Protein AF-0000000086173545 (afdb_homodimer)

Foldseek 3Di:
DKEKEKEKLADPVQFDPCLQVVCLVVCCVLQVHDSVPYHYHYHYNDDDDDPNHNPIAIEMEMEDQDQDDDVSVVVVLVVVLVSCCVRVVHHSVRYDYHYHHDDQQRADDDNHTND/DKEKEKEKLADPVQFDPCLQVVCLVVCCVLQVHDSVPYHYHYHYNDDDDDPNHNPIAIEMEIEDADQDDDVSVVVVLVVVLVSCCVRVVDHSVRYDYHYHHDDQQPADDDHHTND

Nearest PDB structures (foldseek):
  6oye-assembly1_C  TM=9.952E-01  e=3.813E-20  Homo sapiens
  4evg-assembly1_C  TM=9.948E-01  e=4.935E-20  Homo sapiens
  4xx7-assembly1_C  TM=9.956E-01  e=6.387E-20  Homo sapiens
  6oyg-assembly1_C  TM=9.948E-01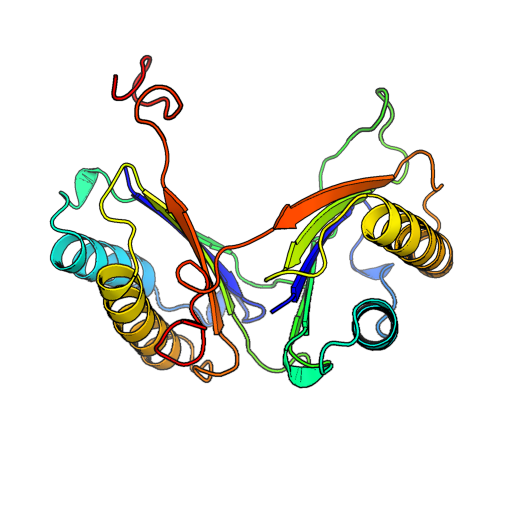  e=6.813E-20  Homo sapiens
  1uiz-assembly1_A  TM=9.970E-01  e=1.070E-19  Xenopus laevis

InterPro domains:
  IPR001398 Macrophage migration inhibitory factor [PF01187] (2-115)
  IPR001398 Macrophage migration inhibitory factor [PTHR11954] (1-114)
  IPR014347 Tautomerase/MIF superfamily [G3DSA:3.30.429.10] (1-115)
  IPR014347 Tautomerase/MIF superfamily [SSF55331] (1-115)
  IPR019829 Macrophage migration inhibitory factor, conserved site [PS01158] (55-69)

Radius of gyration: 17.74 Å; Cα contacts (8 Å, |Δi|>4): 473; chains: 2; bounding box: 41×47×41 Å

Sequence (230 aa):
MPKFIVNINISKDKVPESFTGELTQQLSKAMDKPAQYIAVHIIPDQMMSFGGSTDPCALCSLYSIGKIGGQQNKTYTKLLCDLISKHLHVSADRVYINYFDMNAANVGWNGSTFAMPKFIVNINISKDKVPESFTGELTQQLSKAMDKPAQYIAVHIIPDQMMSFGGSTDPCALCSLYSIGKIGGQQNKTYTKLLCDLISKHLHVSADRVYINYFDMNAANVGWNGSTFA

Organism: Eudyptula minor (NCBI:txid37083)

Structure (mmCIF, N/CA/C/O backbone):
data_AF-0000000086173545-model_v1
#
loop_
_entity.id
_entity.type
_entity.pdbx_description
1 polymer 'Macrophage migration inhibitory factor'
#
loop_
_atom_site.group_PDB
_atom_site.id
_atom_site.type_symbol
_atom_site.label_atom_id
_atom_site.label_alt_id
_atom_site.label_comp_id
_atom_site.label_asym_id
_atom_site.label_entity_id
_atom_site.label_seq_id
_atom_site.pdbx_PDB_ins_code
_atom_site.Cartn_x
_atom_site.Cartn_y
_atom_site.Cartn_z
_atom_site.occupancy
_atom_site.B_iso_or_equiv
_atom_site.auth_seq_id
_atom_site.auth_comp_id
_atom_site.auth_asym_id
_atom_site.auth_atom_id
_atom_site.pdbx_PDB_model_num
ATOM 1 N N . MET A 1 1 ? 2.799 19.109 -4.09 1 88.5 1 MET A N 1
ATOM 2 C CA . MET A 1 1 ? 2.609 17.75 -3.6 1 88.5 1 MET A CA 1
ATOM 3 C C . MET A 1 1 ? 2.57 17.719 -2.074 1 88.5 1 MET A C 1
ATOM 5 O O . MET A 1 1 ? 3.301 18.469 -1.418 1 88.5 1 MET A O 1
ATOM 9 N N . PRO A 1 2 ? 1.209 16.922 -1.598 1 97.81 2 PRO A N 1
ATOM 10 C CA . PRO A 1 2 ? 1.229 15.484 -1.325 1 97.81 2 PRO A CA 1
ATOM 11 C C . PRO A 1 2 ? 0.218 14.711 -2.168 1 97.81 2 PRO A C 1
ATOM 13 O O . PRO A 1 2 ? -0.741 15.297 -2.68 1 97.81 2 PRO A O 1
ATOM 16 N N . LYS A 1 3 ? 0.422 13.406 -2.346 1 98.69 3 LYS A N 1
ATOM 17 C CA . LYS A 1 3 ? -0.499 12.398 -2.877 1 98.69 3 LYS A CA 1
ATOM 18 C C . LYS A 1 3 ? -0.874 11.375 -1.809 1 98.69 3 LYS A C 1
ATOM 20 O O . LYS A 1 3 ? 0.002 10.789 -1.172 1 98.69 3 LYS A O 1
ATOM 25 N N . PHE A 1 4 ? -2.213 11.258 -1.561 1 98.88 4 PHE A N 1
ATOM 26 C CA . PHE A 1 4 ? -2.707 10.266 -0.609 1 98.88 4 PHE A CA 1
ATOM 27 C C . PHE A 1 4 ? -3.537 9.203 -1.317 1 98.88 4 PHE A C 1
ATOM 29 O O . PHE A 1 4 ? -4.57 9.508 -1.916 1 98.88 4 PHE A O 1
ATOM 36 N N . ILE A 1 5 ? -3.096 7.965 -1.242 1 98.94 5 ILE A N 1
ATOM 37 C CA . ILE A 1 5 ? -3.758 6.84 -1.895 1 98.94 5 ILE A CA 1
ATOM 38 C C . ILE A 1 5 ? -4.422 5.953 -0.846 1 98.94 5 ILE A C 1
ATOM 40 O O . ILE A 1 5 ? -3.799 5.598 0.159 1 98.94 5 ILE A O 1
ATOM 44 N N . VAL A 1 6 ? -5.664 5.594 -1.071 1 98.88 6 VAL A N 1
ATOM 45 C CA . VAL A 1 6 ? -6.441 4.777 -0.142 1 98.88 6 VAL A CA 1
ATOM 46 C C . VAL A 1 6 ? -7.016 3.566 -0.873 1 98.88 6 VAL A C 1
ATOM 48 O O . VAL A 1 6 ? -7.98 3.691 -1.631 1 98.88 6 VAL A O 1
ATOM 51 N N . ASN A 1 7 ? -6.441 2.383 -0.688 1 98.88 7 ASN A N 1
ATOM 52 C CA . ASN A 1 7 ? -7.031 1.128 -1.141 1 98.88 7 ASN A CA 1
ATOM 53 C C . ASN A 1 7 ? -7.965 0.536 -0.089 1 98.88 7 ASN A C 1
ATOM 55 O O . ASN A 1 7 ? -7.57 0.354 1.064 1 98.88 7 ASN A O 1
ATOM 59 N N . ILE A 1 8 ? -9.188 0.231 -0.456 1 98.88 8 ILE A N 1
ATOM 60 C CA . ILE A 1 8 ? -10.141 -0.333 0.495 1 98.88 8 ILE A CA 1
ATOM 61 C C . ILE A 1 8 ? -10.891 -1.498 -0.151 1 98.88 8 ILE A C 1
ATOM 63 O O . ILE A 1 8 ? -11.047 -1.538 -1.373 1 98.88 8 ILE A O 1
ATOM 67 N N . ASN A 1 9 ? -11.352 -2.461 0.628 1 98.62 9 ASN A N 1
ATOM 68 C CA . ASN A 1 9 ? -12.148 -3.566 0.1 1 98.62 9 ASN A CA 1
ATOM 69 C C . ASN A 1 9 ? -13.641 -3.311 0.266 1 98.62 9 ASN A C 1
ATOM 71 O O . ASN A 1 9 ? -14.445 -4.238 0.165 1 98.62 9 ASN A O 1
ATOM 75 N N . ILE A 1 10 ? -13.93 -2.102 0.596 1 98.44 10 ILE A N 1
ATOM 76 C CA . ILE A 1 10 ? -15.312 -1.623 0.668 1 98.44 10 ILE A CA 1
ATOM 77 C C . ILE A 1 10 ? -15.805 -1.27 -0.731 1 98.44 10 ILE A C 1
ATOM 79 O O . ILE A 1 10 ? -15.055 -0.727 -1.545 1 98.44 10 ILE A O 1
ATOM 83 N N . SER A 1 11 ? -17.109 -1.566 -0.975 1 98.44 11 SER A N 1
ATOM 84 C CA . SER A 1 11 ? -17.688 -1.298 -2.291 1 98.44 11 SER A CA 1
ATOM 85 C C . SER A 1 11 ? -17.781 0.201 -2.559 1 98.44 11 SER A C 1
ATOM 87 O O . SER A 1 11 ? -17.984 0.99 -1.636 1 98.44 11 SER A O 1
ATOM 89 N N . LYS A 1 12 ? -17.594 0.599 -3.795 1 98.12 12 LYS A N 1
ATOM 90 C CA . LYS A 1 12 ? -17.594 1.989 -4.238 1 98.12 12 LYS A CA 1
ATOM 91 C C . LYS A 1 12 ? -18.844 2.721 -3.764 1 98.12 12 LYS A C 1
ATOM 93 O O . LYS A 1 12 ? -18.781 3.896 -3.398 1 98.12 12 LYS A O 1
ATOM 98 N N . ASP A 1 13 ? -20 2.049 -3.809 1 98.06 13 ASP A N 1
ATOM 99 C CA . ASP A 1 13 ? -21.281 2.676 -3.498 1 98.06 13 ASP A CA 1
ATOM 100 C C . ASP A 1 13 ? -21.344 3.086 -2.027 1 98.06 13 ASP A C 1
ATOM 102 O O . ASP A 1 13 ? -22.203 3.885 -1.641 1 98.06 13 ASP A O 1
ATOM 106 N N . LYS A 1 14 ? -20.453 2.605 -1.213 1 98 14 LYS A N 1
ATOM 107 C CA . LYS A 1 14 ? -20.453 2.9 0.217 1 98 14 LYS A CA 1
ATOM 108 C C . LYS A 1 14 ? -19.516 4.051 0.546 1 98 14 LYS A C 1
ATOM 110 O O . LYS A 1 14 ? -19.438 4.496 1.693 1 98 14 LYS A O 1
ATOM 115 N N . VAL A 1 15 ? -18.766 4.586 -0.384 1 98.38 15 VAL A N 1
ATOM 116 C CA . VAL A 1 15 ? -17.844 5.699 -0.176 1 98.38 15 VAL A CA 1
ATOM 117 C C . VAL A 1 15 ? -18.594 7.02 -0.311 1 98.38 15 VAL A C 1
ATOM 119 O O . VAL A 1 15 ? -19.062 7.367 -1.396 1 98.38 15 VAL A O 1
ATOM 122 N N . PRO A 1 16 ? -18.641 7.75 0.738 1 98.19 16 PRO A N 1
ATOM 123 C CA . PRO A 1 16 ? -19.359 9.023 0.65 1 98.19 16 PRO A CA 1
ATOM 124 C C . PRO A 1 16 ? -18.719 10 -0.334 1 98.19 16 PRO A C 1
ATOM 126 O O . PRO A 1 16 ? -17.5 10.07 -0.422 1 98.19 16 PRO A O 1
ATOM 129 N N . GLU A 1 17 ? -19.516 10.773 -0.978 1 96.5 17 GLU A N 1
ATOM 130 C CA . GLU A 1 17 ? -19.047 11.75 -1.959 1 96.5 17 GLU A CA 1
ATOM 131 C C . GLU A 1 17 ? -18.172 12.812 -1.305 1 96.5 17 GLU A C 1
ATOM 133 O O . GLU A 1 17 ? -17.281 13.375 -1.947 1 96.5 17 GLU A O 1
ATOM 138 N N . SER A 1 18 ? -18.422 13.055 -0.071 1 96.81 18 SER A N 1
ATOM 139 C CA . SER A 1 18 ? -17.75 14.125 0.644 1 96.81 18 SER A CA 1
ATOM 140 C C . SER A 1 18 ? -16.375 13.68 1.135 1 96.81 18 SER A C 1
ATOM 142 O O . SER A 1 18 ? -15.57 14.5 1.595 1 96.81 18 SER A O 1
ATOM 144 N N . PHE A 1 19 ? -16.078 12.43 1.092 1 98.38 19 PHE A N 1
ATOM 145 C CA . PHE A 1 19 ? -14.898 11.852 1.721 1 98.38 19 PHE A CA 1
ATOM 146 C C . PHE A 1 19 ? -13.625 12.438 1.129 1 98.38 19 PHE A C 1
ATOM 148 O O . PHE A 1 19 ? -12.742 12.891 1.863 1 98.38 19 PHE A O 1
ATOM 155 N N . THR A 1 20 ? -13.508 12.547 -0.213 1 98.06 20 THR A N 1
ATOM 156 C CA . THR A 1 20 ? -12.305 13.047 -0.872 1 98.06 20 THR A CA 1
ATOM 157 C C . THR A 1 20 ? -12.062 14.516 -0.521 1 98.06 20 THR A C 1
ATOM 159 O O . THR A 1 20 ? -10.93 14.914 -0.272 1 98.06 20 THR A O 1
ATOM 162 N N . GLY A 1 21 ? -13.109 15.281 -0.499 1 98.12 21 GLY A N 1
ATOM 163 C CA . GLY A 1 21 ? -12.992 16.688 -0.142 1 98.12 21 GLY A CA 1
ATOM 164 C C . GLY A 1 21 ? -12.531 16.906 1.288 1 98.12 21 GLY A C 1
ATOM 165 O O . GLY A 1 21 ? -11.688 17.75 1.552 1 98.12 21 GLY A O 1
ATOM 166 N N . GLU A 1 22 ? -13.086 16.125 2.158 1 98.5 22 GLU A N 1
ATOM 167 C CA . GLU A 1 22 ? -12.703 16.25 3.564 1 98.5 22 GLU A CA 1
ATOM 168 C C . GLU A 1 22 ? -11.25 15.836 3.785 1 98.5 22 GLU A C 1
ATOM 170 O O . GLU A 1 22 ? -10.523 16.5 4.527 1 98.5 22 GLU A O 1
ATOM 175 N N . LEU A 1 23 ? -10.812 14.773 3.111 1 98.75 23 LEU A N 1
ATOM 176 C CA . LEU A 1 23 ? -9.414 14.375 3.17 1 98.75 23 LEU A CA 1
ATOM 177 C C . LEU A 1 23 ? -8.5 15.508 2.709 1 98.75 23 LEU A C 1
ATOM 179 O O . LEU A 1 23 ? -7.508 15.812 3.367 1 98.75 23 LEU A O 1
ATOM 183 N N . THR A 1 24 ? -8.859 16.109 1.607 1 98.75 24 THR A N 1
ATOM 184 C CA . THR A 1 24 ? -8.062 17.188 1.033 1 98.75 24 THR A CA 1
ATOM 185 C C . THR A 1 24 ? -7.922 18.344 2.018 1 98.75 24 THR A C 1
ATOM 187 O O . THR A 1 24 ? -6.812 18.812 2.283 1 98.75 24 THR A O 1
ATOM 190 N N . GLN A 1 25 ? -9 18.75 2.611 1 98.5 25 GLN A N 1
ATOM 191 C CA . GLN A 1 25 ? -9.008 19.906 3.498 1 98.5 25 GLN A CA 1
ATOM 192 C C . GLN A 1 25 ? -8.242 19.625 4.789 1 98.5 25 GLN A C 1
ATOM 194 O O . GLN A 1 25 ? -7.418 20.422 5.223 1 98.5 25 GLN A O 1
ATOM 199 N N . GLN A 1 26 ? -8.477 18.5 5.398 1 98.62 26 GLN A N 1
ATOM 200 C CA . GLN A 1 26 ? -7.852 18.172 6.676 1 98.62 26 GLN A CA 1
ATOM 201 C C . GLN A 1 26 ? -6.355 17.922 6.508 1 98.62 26 GLN A C 1
ATOM 203 O O . GLN A 1 26 ? -5.555 18.328 7.352 1 98.62 26 GLN A O 1
ATOM 208 N N . LEU A 1 27 ? -5.977 17.234 5.41 1 98.5 27 LEU A N 1
ATOM 209 C CA . LEU A 1 27 ? -4.559 17.016 5.148 1 98.5 27 LEU A CA 1
ATOM 210 C C . LEU A 1 27 ? -3.838 18.328 4.879 1 98.5 27 LEU A C 1
ATOM 212 O O . LEU A 1 27 ? -2.707 18.531 5.328 1 98.5 27 LEU A O 1
ATOM 216 N N . SER A 1 28 ? -4.488 19.203 4.098 1 98.69 28 SER A N 1
ATOM 217 C CA . SER A 1 28 ? -3.912 20.516 3.828 1 98.69 28 SER A CA 1
ATOM 218 C C . SER A 1 28 ? -3.588 21.25 5.121 1 98.69 28 SER A C 1
ATOM 220 O O . SER A 1 28 ? -2.477 21.75 5.289 1 98.69 28 SER A O 1
ATOM 222 N N . LYS A 1 29 ? -4.52 21.266 6.004 1 98.56 29 LYS A N 1
ATOM 223 C CA . LYS A 1 29 ? -4.34 21.938 7.289 1 98.56 29 LYS A CA 1
ATOM 224 C C . LYS A 1 29 ? -3.248 21.266 8.109 1 98.56 29 LYS A C 1
ATOM 226 O O . LYS A 1 29 ? -2.355 21.938 8.641 1 98.56 29 LYS A O 1
ATOM 231 N N . ALA A 1 30 ? -3.279 19.984 8.227 1 98.5 30 ALA A N 1
ATOM 232 C CA . ALA A 1 30 ? -2.354 19.234 9.07 1 98.5 30 ALA A CA 1
ATOM 233 C C . ALA A 1 30 ? -0.922 19.359 8.555 1 98.5 30 ALA A C 1
ATOM 235 O O . ALA A 1 30 ? 0.026 19.406 9.344 1 98.5 30 ALA A O 1
ATOM 236 N N . MET A 1 31 ? -0.728 19.406 7.227 1 98.38 31 MET A N 1
ATOM 237 C CA . MET A 1 31 ? 0.605 19.391 6.629 1 98.38 31 MET A CA 1
ATOM 238 C C . MET A 1 31 ? 1.091 20.797 6.34 1 98.38 31 MET A C 1
ATOM 240 O O . MET A 1 31 ? 2.258 21 6.004 1 98.38 31 MET A O 1
ATOM 244 N N . ASP A 1 32 ? 0.136 21.719 6.516 1 97.81 32 ASP A N 1
ATOM 245 C CA . ASP A 1 32 ? 0.445 23.109 6.184 1 97.81 32 ASP A CA 1
ATOM 246 C C . ASP A 1 32 ? 0.904 23.25 4.73 1 97.81 32 ASP A C 1
ATOM 248 O O . ASP A 1 32 ? 1.974 23.797 4.461 1 97.81 32 ASP A O 1
ATOM 252 N N . LYS A 1 33 ? 0.184 22.625 3.822 1 98.12 33 LYS A N 1
ATOM 253 C CA . LYS A 1 33 ? 0.37 22.703 2.377 1 98.12 33 LYS A CA 1
ATOM 254 C C . LYS A 1 33 ? -0.922 23.109 1.678 1 98.12 33 LYS A C 1
ATOM 256 O O . LYS A 1 33 ? -2.01 22.688 2.076 1 98.12 33 LYS A O 1
ATOM 261 N N . PRO A 1 34 ? -0.782 23.938 0.628 1 98 34 PRO A N 1
ATOM 262 C CA . PRO A 1 34 ? -2.004 24.391 -0.042 1 98 34 PRO A CA 1
ATOM 263 C C . PRO A 1 34 ? -2.832 23.234 -0.603 1 98 34 PRO A C 1
ATOM 265 O O . PRO A 1 34 ? -2.277 22.297 -1.181 1 98 34 PRO A O 1
ATOM 268 N N . ALA A 1 35 ? -4.18 23.312 -0.461 1 98.38 35 ALA A N 1
ATOM 269 C CA . ALA A 1 35 ? -5.117 22.281 -0.9 1 98.38 35 ALA A CA 1
ATOM 270 C C . ALA A 1 35 ? -4.977 22.016 -2.396 1 98.38 35 ALA A C 1
ATOM 272 O O . ALA A 1 35 ? -5.164 20.891 -2.852 1 98.38 35 ALA A O 1
ATOM 273 N N . GLN A 1 36 ? -4.59 23 -3.107 1 97.44 36 GLN A N 1
ATOM 274 C CA . GLN A 1 36 ? -4.535 22.891 -4.562 1 97.44 36 GLN A CA 1
ATOM 275 C C . GLN A 1 36 ? -3.471 21.891 -4.996 1 97.44 36 GLN A C 1
ATOM 277 O O . GLN A 1 36 ? -3.482 21.422 -6.137 1 97.44 36 GLN A O 1
ATOM 282 N N . TYR A 1 37 ? -2.521 21.547 -4.129 1 97.75 37 TYR A N 1
ATOM 283 C CA . TYR A 1 37 ? -1.438 20.641 -4.488 1 97.75 37 TYR A CA 1
ATOM 284 C C . TYR A 1 37 ? -1.692 19.25 -3.936 1 97.75 37 TYR A C 1
ATOM 286 O O . TYR A 1 37 ? -0.886 18.328 -4.137 1 97.75 37 TYR A O 1
ATOM 294 N N . ILE A 1 38 ? -2.811 19.016 -3.266 1 98.38 38 ILE A N 1
ATOM 295 C CA . ILE A 1 38 ? -3.104 17.719 -2.654 1 98.38 38 ILE A CA 1
ATOM 296 C C . ILE A 1 38 ? -3.916 16.875 -3.623 1 98.38 38 ILE A C 1
ATOM 298 O O . ILE A 1 38 ? -4.957 17.297 -4.121 1 98.38 38 ILE A O 1
ATOM 302 N N . ALA A 1 39 ? -3.443 15.75 -3.902 1 98.62 39 ALA A N 1
ATOM 303 C CA . ALA A 1 39 ? -4.152 14.758 -4.715 1 98.62 39 ALA A CA 1
ATOM 304 C C . ALA A 1 39 ? -4.578 13.562 -3.873 1 98.62 39 ALA A C 1
ATOM 306 O O . ALA A 1 39 ? -3.789 13.039 -3.078 1 98.62 39 ALA A O 1
ATOM 307 N N . VAL A 1 40 ? -5.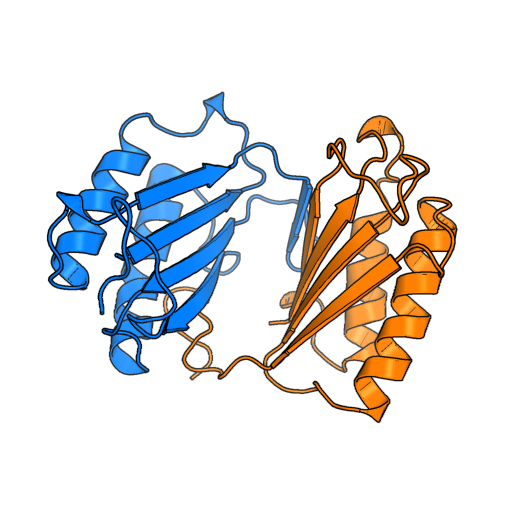867 13.164 -3.988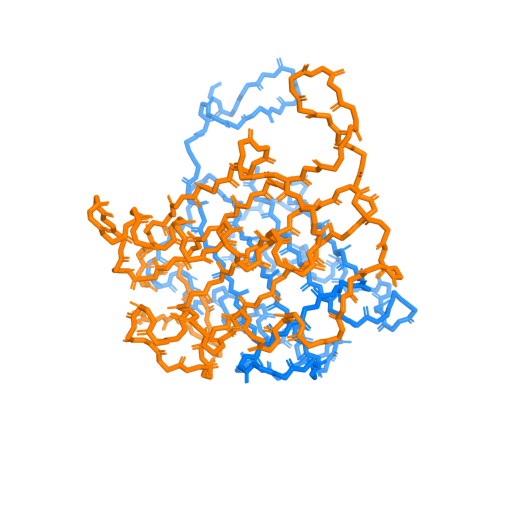 1 98.75 40 VAL A N 1
ATOM 308 C CA . VAL A 1 40 ? -6.406 12.023 -3.264 1 98.75 40 VAL A CA 1
ATOM 309 C C . VAL A 1 40 ? -6.898 10.969 -4.25 1 98.75 40 VAL A C 1
ATOM 311 O O . VAL A 1 40 ? -7.57 11.289 -5.234 1 98.75 40 VAL A O 1
ATOM 314 N N . HIS A 1 41 ? -6.496 9.773 -4.012 1 98.69 41 HIS A N 1
ATOM 315 C CA . HIS A 1 41 ? -6.863 8.633 -4.844 1 98.69 41 HIS A CA 1
ATOM 316 C C . HIS A 1 41 ? -7.508 7.531 -4.016 1 98.69 41 HIS A C 1
ATOM 318 O O . HIS A 1 41 ? -6.82 6.82 -3.277 1 98.69 41 HIS A O 1
ATOM 324 N N . ILE A 1 42 ? -8.906 7.418 -4.094 1 98.69 42 ILE A N 1
ATOM 325 C CA . ILE A 1 42 ? -9.625 6.348 -3.414 1 98.69 42 ILE A CA 1
ATOM 326 C C . ILE A 1 42 ? -9.883 5.199 -4.387 1 98.69 42 ILE A C 1
ATOM 328 O O . ILE A 1 42 ? -10.438 5.402 -5.465 1 98.69 42 ILE A O 1
ATOM 332 N N . ILE A 1 43 ? -9.484 4.016 -4.043 1 98.62 43 ILE A N 1
ATOM 333 C CA . ILE A 1 43 ? -9.641 2.83 -4.879 1 98.62 43 ILE A CA 1
ATOM 334 C C . ILE A 1 43 ? -10.461 1.779 -4.133 1 98.62 43 ILE A C 1
ATOM 336 O O . ILE A 1 43 ? -9.914 0.977 -3.375 1 98.62 43 ILE A O 1
ATOM 340 N N . PRO A 1 44 ? -11.758 1.692 -4.391 1 98.56 44 PRO A N 1
ATOM 341 C CA . PRO A 1 44 ? -12.641 0.747 -3.713 1 98.56 44 PRO A CA 1
ATOM 342 C C . PRO A 1 44 ? -12.656 -0.63 -4.371 1 98.56 44 PRO A C 1
ATOM 344 O O . PRO A 1 44 ? -11.984 -0.837 -5.387 1 98.56 44 PRO A O 1
ATOM 347 N N . ASP A 1 45 ? -13.273 -1.598 -3.818 1 98.12 45 ASP A N 1
ATOM 348 C CA . ASP A 1 45 ? -13.562 -2.932 -4.344 1 98.12 45 ASP A CA 1
ATOM 349 C C . ASP A 1 45 ? -12.273 -3.742 -4.504 1 98.12 45 ASP A C 1
ATOM 351 O O . ASP A 1 45 ? -12.156 -4.543 -5.43 1 98.12 45 ASP A O 1
ATOM 355 N N . GLN A 1 46 ? -11.352 -3.48 -3.623 1 98 46 GLN A N 1
ATOM 356 C CA . GLN A 1 46 ? -10.078 -4.188 -3.729 1 98 46 GLN A CA 1
ATOM 357 C C . GLN A 1 46 ? -10.148 -5.551 -3.049 1 98 46 GLN A C 1
ATOM 359 O O . GLN A 1 46 ? -10.867 -5.723 -2.061 1 98 46 GLN A O 1
ATOM 364 N N . MET A 1 47 ? -9.422 -6.539 -3.598 1 97.94 47 MET A N 1
ATOM 365 C CA . MET A 1 47 ? -9.234 -7.844 -2.969 1 97.94 47 MET A CA 1
ATOM 366 C C . MET A 1 47 ? -8.109 -7.801 -1.943 1 97.94 47 MET A C 1
ATOM 368 O O . MET A 1 47 ? -6.93 -7.875 -2.305 1 97.94 47 MET A O 1
ATOM 372 N N . MET A 1 48 ? -8.547 -7.715 -0.682 1 97.94 48 MET A N 1
ATOM 373 C CA . MET A 1 48 ? -7.566 -7.504 0.377 1 97.94 48 MET A CA 1
ATOM 374 C C . MET A 1 48 ? -7.906 -8.336 1.607 1 97.94 48 MET A C 1
ATOM 376 O O . MET A 1 48 ? -9.07 -8.672 1.836 1 97.94 48 MET A O 1
ATOM 380 N N . SER A 1 49 ? -6.891 -8.648 2.334 1 98.12 49 SER A N 1
ATOM 381 C CA . SER A 1 49 ? -7.027 -9.227 3.668 1 98.12 49 SER A CA 1
ATOM 382 C C . SER A 1 49 ? -6.062 -8.57 4.652 1 98.12 49 SER A C 1
ATOM 384 O O . SER A 1 49 ? -5.016 -8.055 4.254 1 98.12 49 SER A O 1
ATOM 386 N N . PHE A 1 50 ? -6.43 -8.547 5.832 1 98.31 50 PHE A N 1
ATOM 387 C CA . PHE A 1 50 ? -5.645 -8.062 6.961 1 98.31 50 PHE A CA 1
ATOM 388 C C . PHE A 1 50 ? -5.715 -9.039 8.133 1 98.31 50 PHE A C 1
ATOM 390 O O . PHE A 1 50 ? -6.805 -9.367 8.609 1 98.31 50 PHE A O 1
ATOM 397 N N . GLY A 1 51 ? -4.551 -9.531 8.5 1 96.56 51 GLY A N 1
ATOM 398 C CA . GLY A 1 51 ? -4.543 -10.539 9.547 1 96.56 51 GLY A CA 1
ATOM 399 C C . GLY A 1 51 ? -5.258 -11.812 9.148 1 96.56 51 GLY A C 1
ATOM 400 O O . GLY A 1 51 ? -5.828 -12.508 10 1 96.56 51 GLY A O 1
ATOM 401 N N . GLY A 1 52 ? -5.395 -11.969 7.879 1 95.62 52 GLY A N 1
ATOM 402 C CA . GLY A 1 52 ? -6.051 -13.172 7.387 1 95.62 52 GLY A CA 1
ATOM 403 C C . GLY A 1 52 ? -7.543 -13 7.191 1 95.62 52 GLY A C 1
ATOM 404 O O . GLY A 1 52 ? -8.219 -13.906 6.691 1 95.62 52 GLY A O 1
ATOM 405 N N . SER A 1 53 ? -8.008 -11.891 7.559 1 97.38 53 SER A N 1
ATOM 406 C CA . SER A 1 53 ? -9.438 -11.625 7.453 1 97.38 53 SER A CA 1
ATOM 407 C C . SER A 1 53 ? -9.734 -10.641 6.32 1 97.38 53 SER A C 1
ATOM 409 O O . SER A 1 53 ? -8.969 -9.703 6.094 1 97.38 53 SER A O 1
ATOM 411 N N . THR A 1 54 ? -10.914 -10.859 5.707 1 97.25 54 THR A N 1
ATOM 412 C CA . THR A 1 54 ? -11.328 -9.977 4.625 1 97.25 54 THR A CA 1
ATOM 413 C C . THR A 1 54 ? -12.336 -8.945 5.125 1 97.25 54 THR A C 1
ATOM 415 O O . THR A 1 54 ? -13.031 -8.312 4.328 1 97.25 54 THR A O 1
ATOM 418 N N . ASP A 1 55 ? -12.484 -8.797 6.48 1 98.12 55 ASP A N 1
ATOM 419 C CA . ASP A 1 55 ? -13.25 -7.688 7.035 1 98.12 55 ASP A CA 1
ATOM 420 C C . ASP A 1 55 ? -12.727 -6.348 6.516 1 98.12 55 ASP A C 1
ATOM 422 O O . ASP A 1 55 ? -11.602 -6.262 6.02 1 98.12 55 ASP A O 1
ATOM 426 N N . PRO A 1 56 ? -13.539 -5.312 6.555 1 98.69 56 PRO A N 1
ATOM 427 C CA . PRO A 1 56 ? -13.125 -4.012 6.016 1 98.69 56 PRO A CA 1
ATOM 428 C C . PRO A 1 56 ? -11.742 -3.586 6.504 1 98.69 56 PRO A C 1
ATOM 430 O O . PRO A 1 56 ? -11.438 -3.697 7.695 1 98.69 56 PRO A O 1
ATOM 433 N N . CYS A 1 57 ? -10.93 -3.131 5.578 1 98.88 57 CYS A N 1
ATOM 434 C CA . CYS A 1 57 ? -9.586 -2.658 5.887 1 98.88 57 CYS A CA 1
ATOM 435 C C . CYS A 1 57 ? -9.117 -1.637 4.855 1 98.88 57 CYS A C 1
ATOM 437 O O . CYS A 1 57 ? -9.758 -1.459 3.816 1 98.88 57 CYS A O 1
ATOM 439 N N . ALA A 1 58 ? -8.039 -0.925 5.184 1 98.88 58 ALA A N 1
ATOM 440 C CA . ALA A 1 58 ? -7.488 0.105 4.309 1 98.88 58 ALA A CA 1
ATOM 441 C C . ALA A 1 58 ? -5.961 0.046 4.285 1 98.88 58 ALA A C 1
ATOM 443 O O . ALA A 1 58 ? -5.324 -0.056 5.332 1 98.88 58 ALA A O 1
ATOM 444 N N . LEU A 1 59 ? -5.418 0.016 3.113 1 98.94 59 LEU A N 1
ATOM 445 C CA . LEU A 1 59 ? -3.98 0.131 2.885 1 98.94 59 LEU A CA 1
ATOM 446 C C . LEU A 1 59 ? -3.652 1.412 2.125 1 98.94 59 LEU A C 1
ATOM 448 O O . LEU A 1 59 ? -4.039 1.566 0.964 1 98.94 59 LEU A O 1
ATOM 452 N N . CYS A 1 60 ? -2.893 2.285 2.799 1 98.88 60 CYS A N 1
ATOM 453 C CA . CYS A 1 60 ? -2.744 3.641 2.283 1 98.88 60 CYS A CA 1
ATOM 454 C C . CYS A 1 60 ? -1.273 4.004 2.113 1 98.88 60 CYS A C 1
ATOM 456 O O . CYS A 1 60 ? -0.398 3.33 2.662 1 98.88 60 CYS A O 1
ATOM 458 N N . SER A 1 61 ? -1.068 5.02 1.348 1 98.88 61 SER A N 1
ATOM 459 C CA . SER A 1 61 ? 0.248 5.621 1.163 1 98.88 61 SER A CA 1
ATOM 460 C C . SER A 1 61 ? 0.155 7.141 1.073 1 98.88 61 SER A C 1
ATOM 462 O O . SER A 1 61 ? -0.747 7.676 0.425 1 98.88 61 SER A O 1
ATOM 464 N N . LEU A 1 62 ? 1.022 7.828 1.78 1 98.88 62 LEU A N 1
ATOM 465 C CA . LEU A 1 62 ? 1.152 9.281 1.691 1 98.88 62 LEU A CA 1
ATOM 466 C C . LEU A 1 62 ? 2.539 9.672 1.194 1 98.88 62 LEU A C 1
ATOM 468 O O . LEU A 1 62 ? 3.545 9.359 1.834 1 98.88 62 LEU A O 1
ATOM 472 N N . TYR A 1 63 ? 2.574 10.273 -0.016 1 98.81 63 TYR A N 1
ATOM 473 C CA . TYR A 1 63 ? 3.791 10.828 -0.599 1 98.81 63 TYR A CA 1
ATOM 474 C C . TYR A 1 63 ? 3.832 12.344 -0.432 1 98.81 63 TYR A C 1
ATOM 476 O O . TYR A 1 63 ? 2.863 13.031 -0.751 1 98.81 63 TYR A O 1
ATOM 484 N N . SER A 1 64 ? 4.883 12.836 0.04 1 98.75 64 SER A N 1
ATOM 485 C CA . SER A 1 64 ? 5.012 14.281 0.227 1 98.75 64 SER A CA 1
ATOM 486 C C . SER A 1 64 ? 6.457 14.734 0.055 1 98.75 64 SER A C 1
ATOM 488 O O . SER A 1 64 ? 7.387 14.016 0.439 1 98.75 64 SER A O 1
ATOM 490 N N . ILE A 1 65 ? 6.625 15.875 -0.575 1 98.44 65 ILE A N 1
ATOM 491 C CA . ILE A 1 65 ? 7.918 16.547 -0.531 1 98.44 65 ILE A CA 1
ATOM 492 C C . ILE A 1 65 ? 8.094 17.234 0.82 1 98.44 65 ILE A C 1
ATOM 494 O O . ILE A 1 65 ? 7.527 18.297 1.059 1 98.44 65 ILE A O 1
ATOM 498 N N . GLY A 1 66 ? 8.789 16.672 1.64 1 97.94 66 GLY A N 1
ATOM 499 C CA . GLY A 1 66 ? 8.945 17.188 2.99 1 97.94 66 GLY A CA 1
ATOM 500 C C . GLY A 1 66 ? 7.73 16.953 3.863 1 97.94 66 GLY A C 1
ATOM 501 O O . GLY A 1 66 ? 6.77 16.312 3.438 1 97.94 66 GLY A O 1
ATOM 502 N N . LYS A 1 67 ? 7.84 17.328 5.109 1 97.81 67 LYS A N 1
ATOM 503 C CA . LYS A 1 67 ? 6.801 17.219 6.129 1 97.81 67 LYS A CA 1
ATOM 504 C C . LYS A 1 67 ? 6.531 15.75 6.484 1 97.81 67 LYS A C 1
ATOM 506 O O . LYS A 1 67 ? 5.395 15.383 6.781 1 97.81 67 LYS A O 1
ATOM 511 N N . ILE A 1 68 ? 7.48 14.969 6.305 1 98.38 68 ILE A N 1
ATOM 512 C CA . ILE A 1 68 ? 7.441 13.57 6.723 1 98.38 68 ILE A CA 1
ATOM 513 C C . ILE A 1 68 ? 8.453 13.344 7.844 1 98.38 68 ILE A C 1
ATOM 515 O O . ILE A 1 68 ? 9.633 13.672 7.699 1 98.38 68 ILE A O 1
ATOM 519 N N . GLY A 1 69 ? 7.965 12.875 8.953 1 96.5 69 GLY A N 1
ATOM 520 C CA . GLY A 1 69 ? 8.82 12.641 10.102 1 96.5 69 GLY A CA 1
ATOM 521 C C . GLY A 1 69 ? 8.086 12 11.273 1 96.5 69 GLY A C 1
ATOM 522 O O . GLY A 1 69 ? 6.867 11.828 11.219 1 96.5 69 GLY A O 1
ATOM 523 N N . GLY A 1 70 ? 8.773 11.602 12.336 1 95.25 70 GLY A N 1
ATOM 524 C CA . GLY A 1 70 ? 8.242 10.828 13.438 1 95.25 70 GLY A CA 1
ATOM 525 C C . GLY A 1 70 ? 6.977 11.422 14.031 1 95.25 70 GLY A C 1
ATOM 526 O O . GLY A 1 70 ? 5.895 10.844 13.898 1 95.25 70 GLY A O 1
ATOM 527 N N . GLN A 1 71 ? 7.055 12.586 14.594 1 96.56 71 GLN A N 1
ATOM 528 C CA . GLN A 1 71 ? 5.902 13.188 15.258 1 96.56 71 GLN A CA 1
ATOM 529 C C . GLN A 1 71 ? 4.828 13.578 14.242 1 96.56 71 GLN A C 1
ATOM 531 O O . GLN A 1 71 ? 3.633 13.414 14.508 1 96.56 71 GLN A O 1
ATOM 536 N N . GLN A 1 72 ? 5.203 14.039 13.117 1 98.06 72 GLN A N 1
ATOM 537 C CA . GLN A 1 72 ? 4.246 14.406 12.078 1 98.06 72 GLN A CA 1
ATOM 538 C C . GLN A 1 72 ? 3.422 13.195 11.641 1 98.06 72 GLN A C 1
ATOM 540 O O . GLN A 1 72 ? 2.195 13.273 11.547 1 98.06 72 GLN A O 1
ATOM 545 N N . ASN A 1 73 ? 4.137 12.133 11.438 1 98.69 73 ASN A N 1
ATOM 546 C CA . ASN A 1 73 ? 3.457 10.938 10.953 1 98.69 73 ASN A CA 1
ATOM 547 C C . ASN A 1 73 ? 2.432 10.43 11.969 1 98.69 73 ASN A C 1
ATOM 549 O O . ASN A 1 73 ? 1.38 9.914 11.586 1 98.69 73 ASN A O 1
ATOM 553 N N . LYS A 1 74 ? 2.732 10.516 13.234 1 98.69 74 LYS A N 1
ATOM 554 C CA . LYS A 1 74 ? 1.769 10.133 14.266 1 98.69 74 LYS A CA 1
ATOM 555 C C . LYS A 1 74 ? 0.505 10.984 14.18 1 98.69 74 LYS A C 1
ATOM 557 O O . LYS A 1 74 ? -0.609 10.461 14.242 1 98.69 74 LYS A O 1
ATOM 562 N N . THR A 1 75 ? 0.781 12.266 13.961 1 98.69 75 THR A N 1
ATOM 563 C CA . THR A 1 75 ? -0.337 13.195 13.859 1 98.69 75 THR A CA 1
ATOM 564 C C . THR A 1 75 ? -1.201 12.867 12.641 1 98.69 75 THR A C 1
ATOM 566 O O . THR A 1 75 ? -2.428 12.797 12.75 1 98.69 75 THR A O 1
ATOM 569 N N . TYR A 1 76 ? -0.556 12.648 11.508 1 98.81 76 TYR A N 1
ATOM 570 C CA . TYR A 1 76 ? -1.293 12.305 10.297 1 98.81 76 TYR A CA 1
ATOM 571 C C . TYR A 1 76 ? -2.062 11 10.477 1 98.81 76 TYR A C 1
ATOM 573 O O . TYR A 1 76 ? -3.211 10.891 10.039 1 98.81 76 TYR A O 1
ATOM 581 N N . THR A 1 77 ? -1.417 10.055 11.102 1 98.88 77 THR A N 1
ATOM 582 C CA . THR A 1 77 ? -2.029 8.742 11.242 1 98.88 77 THR A CA 1
ATOM 583 C C . THR A 1 77 ? -3.311 8.828 12.062 1 98.88 77 THR A C 1
ATOM 585 O O . THR A 1 77 ? -4.328 8.234 11.695 1 98.88 77 THR A O 1
ATOM 588 N N . LYS A 1 78 ? -3.195 9.539 13.148 1 98.81 78 LYS A N 1
ATOM 589 C CA . LYS A 1 78 ? -4.395 9.719 13.961 1 98.81 78 LYS A CA 1
ATOM 590 C C . LYS A 1 78 ? -5.512 10.367 13.148 1 98.81 78 LYS A C 1
ATOM 592 O O . LYS A 1 78 ? -6.645 9.875 13.141 1 98.81 78 LYS A O 1
ATOM 597 N N . LEU A 1 79 ? -5.211 11.398 12.492 1 98.81 79 LEU A N 1
ATOM 598 C CA . LEU A 1 79 ? -6.176 12.148 11.695 1 98.81 79 LEU A CA 1
ATOM 599 C C . LEU A 1 79 ? -6.812 11.258 10.633 1 98.81 79 LEU A C 1
ATOM 601 O O . LEU A 1 79 ? -8.039 11.195 10.523 1 98.81 79 LEU A O 1
ATOM 605 N N . LEU A 1 80 ? -6 10.57 9.844 1 98.88 80 LEU A N 1
ATOM 606 C CA . LEU A 1 80 ? -6.465 9.789 8.695 1 98.88 80 LEU A CA 1
ATOM 607 C C . LEU A 1 80 ? -7.234 8.555 9.156 1 98.88 80 LEU A C 1
ATOM 609 O O . LEU A 1 80 ? -8.25 8.195 8.555 1 98.88 80 LEU A O 1
ATOM 613 N N . CYS A 1 81 ? -6.766 7.945 10.242 1 98.81 81 CYS A N 1
ATOM 614 C CA . CYS A 1 81 ? -7.52 6.828 10.805 1 98.81 81 CYS A CA 1
ATOM 615 C C . CYS A 1 81 ? -8.898 7.277 11.273 1 98.81 81 CYS A C 1
ATOM 617 O O . CYS A 1 81 ? -9.891 6.582 11.047 1 98.81 81 CYS A O 1
ATOM 619 N N . ASP A 1 82 ? -8.953 8.398 11.906 1 98.75 82 ASP A N 1
ATOM 620 C CA . ASP A 1 82 ? -10.227 8.922 12.367 1 98.75 82 ASP A CA 1
ATOM 621 C C . ASP A 1 82 ? -11.172 9.18 11.195 1 98.75 82 ASP A C 1
ATOM 623 O O . ASP A 1 82 ? -12.359 8.836 11.258 1 98.75 82 ASP A O 1
ATOM 627 N N . LEU A 1 83 ? -10.688 9.773 10.156 1 98.75 83 LEU A N 1
ATOM 628 C CA . LEU A 1 83 ? -11.508 10.086 8.992 1 98.75 83 LEU A CA 1
ATOM 629 C C . LEU A 1 83 ? -11.992 8.812 8.312 1 98.75 83 LEU A C 1
ATOM 631 O O . LEU A 1 83 ? -13.148 8.719 7.91 1 98.75 83 LEU A O 1
ATOM 635 N N . ILE A 1 84 ? -11.109 7.863 8.18 1 98.75 84 ILE A N 1
ATOM 636 C CA . ILE A 1 84 ? -11.453 6.594 7.547 1 98.75 84 ILE A CA 1
ATOM 637 C C . ILE A 1 84 ? -12.5 5.863 8.383 1 98.75 84 ILE A C 1
ATOM 639 O O . ILE A 1 84 ? -13.477 5.336 7.848 1 98.75 84 ILE A O 1
ATOM 643 N N . SER A 1 85 ? -12.297 5.848 9.688 1 98.56 85 SER A N 1
ATOM 644 C CA . SER A 1 85 ? -13.266 5.227 10.578 1 98.56 85 SER A CA 1
ATOM 645 C C . SER A 1 85 ? -14.617 5.922 10.5 1 98.56 85 SER A C 1
ATOM 647 O O . SER A 1 85 ? -15.656 5.266 10.398 1 98.56 85 SER A O 1
ATOM 649 N N . LYS A 1 86 ? -14.594 7.188 10.516 1 98.12 86 LYS A N 1
ATOM 650 C CA . LYS A 1 86 ? -15.805 8 10.492 1 98.12 86 LYS A CA 1
ATOM 651 C C . LYS A 1 86 ? -16.609 7.77 9.211 1 98.12 86 LYS A C 1
ATOM 653 O O . LYS A 1 86 ? -17.812 7.555 9.258 1 98.12 86 LYS A O 1
ATOM 658 N N . HIS A 1 87 ? -15.977 7.719 8.102 1 98.25 87 HIS A N 1
ATOM 659 C CA . HIS A 1 87 ? -16.672 7.758 6.824 1 98.25 87 HIS A CA 1
ATOM 660 C C . HIS A 1 87 ? -16.859 6.355 6.25 1 98.25 87 HIS A C 1
ATOM 662 O O . HIS A 1 87 ? -17.828 6.086 5.547 1 98.25 87 HIS A O 1
ATOM 668 N N . LEU A 1 88 ? -15.859 5.48 6.551 1 98.44 88 LEU A N 1
ATOM 669 C CA . LEU A 1 88 ? -15.875 4.18 5.898 1 98.44 88 LEU A CA 1
ATOM 670 C C . LEU A 1 88 ? -16.125 3.064 6.914 1 98.44 88 LEU A C 1
ATOM 672 O O . LEU A 1 88 ? -16.234 1.895 6.543 1 98.44 88 LEU A O 1
ATOM 676 N N . HIS A 1 89 ? -16.109 3.334 8.195 1 98 89 HIS A N 1
ATOM 677 C CA . HIS A 1 89 ? -16.359 2.393 9.273 1 98 89 HIS A CA 1
ATOM 678 C C . HIS A 1 89 ? -15.344 1.265 9.289 1 98 89 HIS A C 1
ATOM 680 O O . HIS A 1 89 ? -15.695 0.093 9.43 1 98 89 HIS A O 1
ATOM 686 N N . VAL A 1 90 ? -14.18 1.624 9.031 1 98.62 90 VAL A N 1
ATOM 687 C CA . VAL A 1 90 ? -13.039 0.724 9.156 1 98.62 90 VAL A CA 1
ATOM 688 C C . VAL A 1 90 ? -12.352 0.947 10.508 1 98.62 90 VAL A C 1
ATOM 690 O O . VAL A 1 90 ? -12.078 2.088 10.883 1 98.62 90 VAL A O 1
ATOM 693 N N . SER A 1 91 ? -12.141 -0.147 11.219 1 98.56 91 SER A N 1
ATOM 694 C CA . SER A 1 91 ? -11.414 -0.04 12.484 1 98.56 91 SER A CA 1
ATOM 695 C C . SER A 1 91 ? -9.984 0.447 12.266 1 98.56 91 SER A C 1
ATOM 697 O O . SER A 1 91 ? -9.328 0.034 11.312 1 98.56 91 SER A O 1
ATOM 699 N N . ALA A 1 92 ? -9.477 1.263 13.195 1 98.62 92 ALA A N 1
ATOM 700 C CA . ALA A 1 92 ? -8.141 1.845 13.062 1 98.62 92 ALA A CA 1
ATOM 701 C C . ALA A 1 92 ? -7.066 0.761 13.07 1 98.62 92 ALA A C 1
ATOM 703 O O . ALA A 1 92 ? -6.004 0.927 12.461 1 98.62 92 ALA A O 1
ATOM 704 N N . ASP A 1 93 ? -7.305 -0.348 13.719 1 98.38 93 ASP A N 1
ATOM 705 C CA . ASP A 1 93 ? -6.316 -1.417 13.805 1 98.38 93 ASP A CA 1
ATOM 706 C C . ASP A 1 93 ? -6.324 -2.273 12.539 1 98.38 93 ASP A C 1
ATOM 708 O O . ASP A 1 93 ? -5.699 -3.338 12.5 1 98.38 93 ASP A O 1
ATOM 712 N N . ARG A 1 94 ? -7.113 -1.857 11.562 1 98.62 94 ARG A N 1
ATOM 713 C CA . ARG A 1 94 ? -7.105 -2.498 10.258 1 98.62 94 ARG A CA 1
ATOM 714 C C . ARG A 1 94 ? -6.742 -1.5 9.164 1 98.62 94 ARG A C 1
ATOM 716 O O . ARG A 1 94 ? -7.168 -1.646 8.016 1 98.62 94 ARG A O 1
ATOM 723 N N . VAL A 1 95 ? -5.973 -0.435 9.531 1 98.81 95 VAL A N 1
ATOM 724 C CA . VAL A 1 95 ? -5.492 0.596 8.609 1 98.81 95 VAL A CA 1
ATOM 725 C C . VAL A 1 95 ? -3.967 0.66 8.664 1 98.81 95 VAL A C 1
ATOM 727 O O . VAL A 1 95 ? -3.379 0.8 9.734 1 98.81 95 VAL A O 1
ATOM 730 N N . TYR A 1 96 ? -3.338 0.541 7.48 1 98.88 96 TYR A N 1
ATOM 731 C CA . TYR A 1 96 ? -1.926 0.867 7.312 1 98.88 96 TYR A CA 1
ATOM 732 C C . TYR A 1 96 ? -1.752 2.115 6.453 1 98.88 96 TYR A C 1
ATOM 734 O O . TYR A 1 96 ? -2.463 2.297 5.465 1 98.88 96 TYR A O 1
ATOM 742 N N . ILE A 1 97 ? -0.779 2.904 6.867 1 98.88 97 ILE A N 1
ATOM 743 C CA . ILE A 1 97 ? -0.375 4.043 6.051 1 98.88 97 ILE A CA 1
ATOM 744 C C . ILE A 1 97 ? 1.146 4.066 5.91 1 98.88 97 ILE A C 1
ATOM 746 O O . ILE A 1 97 ? 1.862 4.223 6.902 1 98.88 97 ILE A O 1
ATOM 750 N N . ASN A 1 98 ? 1.636 3.938 4.766 1 98.81 98 ASN A N 1
ATOM 751 C CA . ASN A 1 98 ? 3.062 4.086 4.5 1 98.81 98 ASN A CA 1
ATOM 752 C C . ASN A 1 98 ? 3.406 5.512 4.074 1 98.81 98 ASN A C 1
ATOM 754 O O . ASN A 1 98 ? 2.754 6.078 3.195 1 98.81 98 ASN A O 1
ATOM 758 N N . TYR A 1 99 ? 4.391 6.082 4.711 1 98.81 99 TYR A N 1
ATOM 759 C CA . TYR A 1 99 ? 4.82 7.445 4.434 1 98.81 99 TYR A CA 1
ATOM 760 C C . TYR A 1 99 ? 6.094 7.457 3.592 1 98.81 99 TYR A C 1
ATOM 762 O O . TYR A 1 99 ? 7.047 6.738 3.891 1 98.81 99 TYR A O 1
ATOM 770 N N . PHE A 1 100 ? 6.109 8.32 2.562 1 98.56 100 PHE A N 1
ATOM 771 C CA . PHE A 1 100 ? 7.254 8.453 1.672 1 98.56 100 PHE A CA 1
ATOM 772 C C . PHE A 1 100 ? 7.652 9.914 1.515 1 98.56 100 PHE A C 1
ATOM 774 O O . PHE A 1 100 ? 6.883 10.719 0.985 1 98.56 100 PHE A O 1
ATOM 781 N N . ASP A 1 101 ? 8.828 10.258 1.995 1 98.56 101 ASP A N 1
ATOM 782 C CA . ASP A 1 101 ? 9.398 11.57 1.734 1 98.56 101 ASP A CA 1
ATOM 783 C C . ASP A 1 101 ? 10.062 11.625 0.359 1 98.56 101 ASP A C 1
ATOM 785 O O . ASP A 1 101 ? 11.023 10.898 0.102 1 98.56 101 ASP A O 1
ATOM 789 N N . MET A 1 102 ? 9.602 12.461 -0.481 1 98.38 102 MET A N 1
ATOM 790 C CA . MET A 1 102 ? 10.07 12.539 -1.861 1 98.38 102 MET A CA 1
ATOM 791 C C . MET A 1 102 ? 11.023 13.719 -2.047 1 98.38 102 MET A C 1
ATOM 793 O O . MET A 1 102 ? 10.789 14.797 -1.496 1 98.38 102 MET A O 1
ATOM 797 N N . ASN A 1 103 ? 12.109 13.484 -2.729 1 98.38 103 ASN A N 1
ATOM 798 C CA . ASN A 1 103 ? 12.906 14.602 -3.221 1 98.38 103 ASN A CA 1
ATOM 799 C C . ASN A 1 103 ? 12.156 15.398 -4.285 1 98.38 103 ASN A C 1
ATOM 801 O O . ASN A 1 103 ? 11.57 14.82 -5.199 1 98.38 103 ASN A O 1
ATOM 805 N N . ALA A 1 104 ? 12.211 16.719 -4.129 1 98.06 104 ALA A N 1
ATOM 806 C CA . ALA A 1 104 ? 11.492 17.594 -5.047 1 98.06 104 ALA A CA 1
ATOM 807 C C . ALA A 1 104 ? 11.875 17.312 -6.496 1 98.06 104 ALA A C 1
ATOM 809 O O . ALA A 1 104 ? 11.047 17.422 -7.398 1 98.06 104 ALA A O 1
ATOM 810 N N . ALA A 1 105 ? 13.148 16.859 -6.789 1 98.5 105 ALA A N 1
ATOM 811 C CA . ALA A 1 105 ? 13.648 16.578 -8.133 1 98.5 105 ALA A CA 1
ATOM 812 C C . ALA A 1 105 ? 13.016 15.297 -8.688 1 98.5 105 ALA A C 1
ATOM 814 O O . ALA A 1 105 ? 13.078 15.047 -9.891 1 98.5 105 ALA A O 1
ATOM 815 N N . ASN A 1 106 ? 12.461 14.562 -7.805 1 98.5 106 ASN A N 1
ATOM 816 C CA . ASN A 1 106 ? 11.883 13.289 -8.211 1 98.5 106 ASN A CA 1
ATOM 817 C C . ASN A 1 106 ? 10.359 13.383 -8.336 1 98.5 106 ASN A C 1
ATOM 819 O O . ASN A 1 106 ? 9.68 12.359 -8.391 1 98.5 106 ASN A O 1
ATOM 823 N N . VAL A 1 107 ? 9.82 14.625 -8.242 1 98.56 107 VAL A N 1
ATOM 824 C CA . VAL A 1 107 ? 8.383 14.828 -8.391 1 98.56 107 VAL A CA 1
ATOM 825 C C . VAL A 1 107 ? 8.109 15.734 -9.586 1 98.56 107 VAL A C 1
ATOM 827 O O . VAL A 1 107 ? 8.414 16.922 -9.555 1 98.56 107 VAL A O 1
ATOM 830 N N . GLY A 1 108 ? 7.566 15.141 -10.656 1 98.44 108 GLY A N 1
ATOM 831 C CA . GLY A 1 108 ? 7.184 15.906 -11.836 1 98.44 108 GLY A CA 1
ATOM 832 C C . GLY A 1 108 ? 5.836 16.594 -11.688 1 98.44 108 GLY A C 1
ATOM 833 O O . GLY A 1 108 ? 4.906 16.016 -11.117 1 98.44 108 GLY A O 1
ATOM 834 N N . TRP A 1 109 ? 5.715 17.781 -12.133 1 97.75 109 TRP A N 1
ATOM 835 C CA . TRP A 1 109 ? 4.469 18.531 -12.109 1 97.75 109 TRP A CA 1
ATOM 836 C C . TRP A 1 109 ? 4.48 19.641 -13.164 1 97.75 109 TRP A C 1
ATOM 838 O O . TRP A 1 109 ? 5.477 20.359 -13.305 1 97.75 109 TRP A O 1
ATOM 848 N N . ASN A 1 110 ? 3.402 19.641 -13.914 1 97.94 110 ASN A N 1
ATOM 849 C CA . ASN A 1 110 ? 3.168 20.75 -14.828 1 97.94 110 ASN A CA 1
ATOM 850 C C . ASN A 1 110 ? 4.344 20.938 -15.781 1 97.94 110 ASN A C 1
ATOM 852 O O . ASN A 1 110 ? 4.828 22.062 -15.945 1 97.94 110 ASN A O 1
ATOM 856 N N . GLY A 1 111 ? 4.883 19.922 -16.328 1 98 111 GLY A N 1
ATOM 857 C CA . GLY A 1 111 ? 5.883 19.938 -17.391 1 98 111 GLY A CA 1
ATOM 858 C C . GLY A 1 111 ? 7.297 20.109 -16.875 1 98 111 GLY A C 1
ATOM 859 O O . GLY A 1 111 ? 8.234 20.297 -17.656 1 98 111 GLY A O 1
ATOM 860 N N . SER A 1 112 ? 7.527 20.125 -15.531 1 98.19 112 SER A N 1
ATOM 861 C CA . SER A 1 112 ? 8.82 20.203 -14.859 1 98.19 112 SER A CA 1
ATOM 862 C C . SER A 1 112 ? 8.836 19.375 -13.586 1 98.19 112 SER A C 1
ATOM 864 O O . SER A 1 112 ? 8.172 18.344 -13.508 1 98.19 112 SER A O 1
ATOM 866 N N . THR A 1 113 ? 9.812 19.734 -12.695 1 98.38 113 THR A N 1
ATOM 867 C CA . THR A 1 113 ? 9.828 19.141 -11.367 1 98.38 113 THR A CA 1
ATOM 868 C C . THR A 1 113 ? 9.688 20.203 -10.289 1 98.38 113 THR A C 1
ATOM 870 O O . THR A 1 113 ? 9.609 21.391 -10.594 1 98.38 113 THR A O 1
ATOM 873 N N . PHE A 1 114 ? 9.492 19.922 -9.016 1 97.25 114 PHE A N 1
ATOM 874 C CA . PHE A 1 114 ? 9.383 20.859 -7.91 1 97.25 114 PHE A CA 1
ATOM 875 C C . PHE A 1 114 ? 10.75 21.375 -7.504 1 97.25 114 PHE A C 1
ATOM 877 O O . PHE A 1 114 ? 10.883 22.078 -6.496 1 97.25 114 PHE A O 1
ATOM 884 N N . ALA A 1 115 ? 11.641 20.953 -8.469 1 96.12 115 ALA A N 1
ATOM 885 C CA . ALA A 1 115 ? 12.984 21.484 -8.266 1 96.12 115 ALA A CA 1
ATOM 886 C C . ALA A 1 115 ? 13.273 22.625 -9.242 1 96.12 115 ALA A C 1
ATOM 888 O O . ALA A 1 115 ? 12.688 22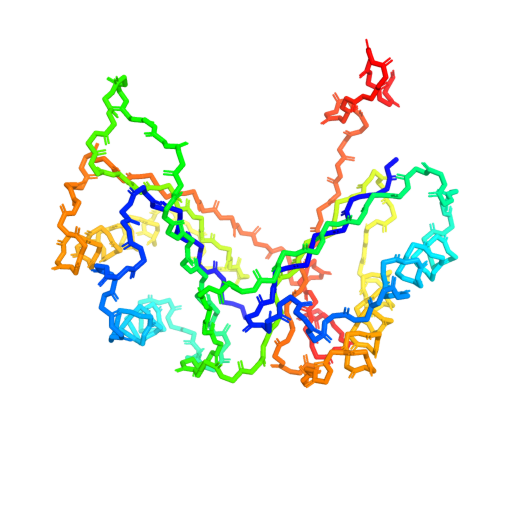.688 -10.328 1 96.12 115 ALA A O 1
ATOM 889 N N . MET B 1 1 ? 3.225 -4.766 10.625 1 90.62 1 MET B N 1
ATOM 890 C CA . MET B 1 1 ? 3.654 -4.691 9.234 1 90.62 1 MET B CA 1
ATOM 891 C C . MET B 1 1 ? 4.707 -5.75 8.93 1 90.62 1 MET B C 1
ATOM 893 O O . MET B 1 1 ? 5.691 -5.883 9.656 1 90.62 1 MET B O 1
ATOM 897 N N . PRO B 1 2 ? 4.051 -6.762 7.801 1 97.94 2 PRO B N 1
ATOM 898 C CA . PRO B 1 2 ? 4.328 -6.465 6.395 1 97.94 2 PRO B CA 1
ATOM 899 C C . PRO B 1 2 ? 3.059 -6.281 5.566 1 97.94 2 PRO B C 1
ATOM 901 O O . PRO B 1 2 ? 1.985 -6.742 5.969 1 97.94 2 PRO B O 1
ATOM 904 N N . LYS B 1 3 ? 3.148 -5.602 4.469 1 98.75 3 LYS B N 1
ATOM 905 C CA . LYS B 1 3 ? 2.168 -5.469 3.395 1 98.75 3 LYS B CA 1
ATOM 906 C C . LYS B 1 3 ? 2.686 -6.082 2.098 1 98.75 3 LYS B C 1
ATOM 908 O O . LYS B 1 3 ? 3.764 -5.723 1.623 1 98.75 3 LYS B O 1
ATOM 913 N N . PHE B 1 4 ? 1.953 -7.07 1.547 1 98.88 4 PHE B N 1
ATOM 914 C CA . PHE B 1 4 ? 2.314 -7.707 0.285 1 98.88 4 PHE B CA 1
ATOM 915 C C . PHE B 1 4 ? 1.281 -7.395 -0.792 1 98.88 4 PHE B C 1
ATOM 917 O O . PHE B 1 4 ? 0.104 -7.734 -0.647 1 98.88 4 PHE B O 1
ATOM 924 N N . ILE B 1 5 ? 1.732 -6.77 -1.825 1 98.94 5 ILE B N 1
ATOM 925 C CA . ILE B 1 5 ? 0.863 -6.363 -2.924 1 98.94 5 ILE B CA 1
ATOM 926 C C . ILE B 1 5 ? 1.151 -7.219 -4.156 1 98.94 5 ILE B C 1
ATOM 928 O O . ILE B 1 5 ? 2.311 -7.395 -4.535 1 98.94 5 ILE B O 1
ATOM 932 N N . VAL B 1 6 ? 0.105 -7.711 -4.828 1 98.88 6 VAL B N 1
ATOM 933 C CA . VAL B 1 6 ? 0.232 -8.586 -5.992 1 98.88 6 VAL B CA 1
ATOM 934 C C . VAL B 1 6 ? -0.622 -8.047 -7.137 1 98.88 6 VAL B C 1
ATOM 936 O O . VAL B 1 6 ? -1.85 -8.164 -7.117 1 98.88 6 VAL B O 1
ATOM 939 N N . ASN B 1 7 ? -0.012 -7.41 -8.102 1 98.88 7 ASN B N 1
ATOM 940 C CA . ASN B 1 7 ? -0.692 -7.047 -9.344 1 98.88 7 ASN B CA 1
ATOM 941 C C . ASN B 1 7 ? -0.631 -8.18 -10.367 1 98.88 7 ASN B C 1
ATOM 943 O O . ASN B 1 7 ? 0.451 -8.68 -10.688 1 98.88 7 ASN B O 1
ATOM 947 N N . ILE B 1 8 ? -1.788 -8.578 -10.891 1 98.81 8 ILE B N 1
ATOM 948 C CA . ILE B 1 8 ? -1.801 -9.672 -11.859 1 98.81 8 ILE B CA 1
ATOM 949 C C . ILE B 1 8 ? -2.742 -9.328 -13.016 1 98.81 8 ILE B C 1
ATOM 951 O O . ILE B 1 8 ? -3.688 -8.555 -12.844 1 98.81 8 ILE B O 1
ATOM 955 N N . ASN B 1 9 ? -2.482 -9.859 -14.242 1 98.81 9 ASN B N 1
ATOM 956 C CA . ASN B 1 9 ? -3.381 -9.68 -15.375 1 98.81 9 ASN B CA 1
ATOM 957 C C . ASN B 1 9 ? -4.344 -10.852 -15.523 1 98.81 9 ASN B C 1
ATOM 959 O O . ASN B 1 9 ? -4.941 -11.039 -16.578 1 98.81 9 ASN B O 1
ATOM 963 N N . ILE B 1 10 ? -4.391 -11.656 -14.531 1 98.44 10 ILE B N 1
ATOM 964 C CA . ILE B 1 10 ? -5.34 -12.758 -14.422 1 98.44 10 ILE B CA 1
ATOM 965 C C . ILE B 1 10 ? -6.684 -12.242 -13.922 1 98.44 10 ILE B C 1
ATOM 967 O O . ILE B 1 10 ? -6.734 -11.359 -13.062 1 98.44 10 ILE B O 1
ATOM 971 N N . SER B 1 11 ? -7.793 -12.812 -14.469 1 98.25 11 SER B N 1
ATOM 972 C CA . SER B 1 11 ? -9.125 -12.367 -14.078 1 98.25 11 SER B CA 1
ATOM 973 C C . SER B 1 11 ? -9.43 -12.719 -12.625 1 98.25 11 SER B C 1
ATOM 975 O O . SER B 1 11 ? -8.953 -13.734 -12.117 1 98.25 11 SER B O 1
ATOM 977 N N . LYS B 1 12 ? -10.188 -11.859 -12.008 1 97.75 12 LYS B N 1
ATOM 978 C CA . LYS B 1 12 ? -10.562 -11.977 -10.602 1 97.75 12 LYS B CA 1
ATOM 979 C C . LYS B 1 12 ? -11.164 -13.352 -10.312 1 97.75 12 LYS B C 1
ATOM 981 O O . LYS B 1 12 ? -10.914 -13.93 -9.25 1 97.75 12 LYS B O 1
ATOM 986 N N . ASP B 1 13 ? -11.969 -13.852 -11.203 1 97.44 13 ASP B N 1
ATOM 987 C CA . ASP B 1 13 ? -12.711 -15.094 -10.984 1 97.44 13 ASP B CA 1
ATOM 988 C C . ASP B 1 13 ? -11.766 -16.297 -10.945 1 97.44 13 ASP B C 1
ATOM 990 O O . ASP B 1 13 ? -12.156 -17.375 -10.492 1 97.44 13 ASP B O 1
ATOM 994 N N . LYS B 1 14 ? -10.516 -16.109 -11.328 1 97.81 14 LYS B N 1
ATOM 995 C CA . LYS B 1 14 ? -9.547 -17.203 -11.367 1 97.81 14 LYS B CA 1
ATOM 996 C C . LYS B 1 14 ? -8.672 -17.203 -10.117 1 97.81 14 LYS B C 1
ATOM 998 O O . LYS B 1 14 ? -7.848 -18.094 -9.93 1 97.81 14 LYS B O 1
ATOM 1003 N N . VAL B 1 15 ? -8.805 -16.219 -9.25 1 98.19 15 VAL B N 1
ATOM 1004 C CA . VAL B 1 15 ? -8.031 -16.156 -8.016 1 98.19 15 VAL B CA 1
ATOM 1005 C C . VAL B 1 15 ? -8.719 -16.984 -6.934 1 98.19 15 VAL B C 1
ATOM 1007 O O . VAL B 1 15 ? -9.828 -16.656 -6.5 1 98.19 15 VAL B O 1
ATOM 1010 N N . PRO B 1 16 ? -8.055 -18.016 -6.504 1 97.5 16 PRO B N 1
ATOM 1011 C CA . PRO B 1 16 ? -8.688 -18.844 -5.48 1 97.5 16 PRO B CA 1
ATOM 1012 C C . PRO B 1 16 ? -8.945 -18.094 -4.18 1 97.5 16 PRO B C 1
ATOM 1014 O O . PRO B 1 16 ? -8.133 -17.266 -3.768 1 97.5 16 PRO B O 1
ATOM 1017 N N . GLU B 1 17 ? -9.977 -18.438 -3.445 1 93.94 17 GLU B N 1
ATOM 1018 C CA . GLU B 1 17 ? -10.359 -17.797 -2.195 1 93.94 17 GLU B CA 1
ATOM 1019 C C . GLU B 1 17 ? -9.32 -18.047 -1.104 1 93.94 17 GLU B C 1
ATOM 1021 O O . GLU B 1 17 ? -9.148 -17.219 -0.202 1 93.94 17 GLU B O 1
ATOM 1026 N N . SER B 1 18 ? -8.672 -19.156 -1.222 1 94.81 18 SER B N 1
ATOM 1027 C CA . SER B 1 18 ? -7.723 -19.562 -0.188 1 94.81 18 SER B CA 1
ATOM 1028 C C . SER B 1 18 ? -6.387 -18.844 -0.346 1 94.81 18 SER B C 1
ATOM 1030 O O . SER B 1 18 ? -5.535 -18.906 0.542 1 94.81 18 SER B O 1
ATOM 1032 N N . PHE B 1 19 ? -6.172 -18.188 -1.452 1 97.88 19 PHE B N 1
ATOM 1033 C CA . PHE B 1 19 ? -4.863 -17.656 -1.828 1 97.88 19 PHE B CA 1
ATOM 1034 C C . PHE B 1 19 ? -4.383 -16.625 -0.814 1 97.88 19 PHE B C 1
ATOM 1036 O O . PHE B 1 19 ? -3.264 -16.734 -0.308 1 97.88 19 PHE B O 1
ATOM 1043 N N . THR B 1 20 ? -5.219 -15.711 -0.421 1 97 20 THR B N 1
ATOM 1044 C CA . THR B 1 20 ? -4.824 -14.641 0.491 1 97 20 THR B CA 1
ATOM 1045 C C . THR B 1 20 ? -4.48 -15.203 1.868 1 97 20 THR B C 1
ATOM 1047 O O . THR B 1 20 ? -3.523 -14.758 2.504 1 97 20 THR B O 1
ATOM 1050 N N . GLY B 1 21 ? -5.277 -16.156 2.283 1 97 21 GLY B N 1
ATOM 1051 C CA . GLY B 1 21 ? -5.016 -16.781 3.568 1 97 21 GLY B CA 1
ATOM 1052 C C . GLY B 1 21 ? -3.697 -17.531 3.605 1 97 21 GLY B C 1
ATOM 1053 O O . GLY B 1 21 ? -2.949 -17.438 4.578 1 97 21 GLY B O 1
ATOM 1054 N N . GLU B 1 22 ? -3.465 -18.234 2.543 1 97.94 22 GLU B N 1
ATOM 1055 C CA . GLU B 1 22 ? -2.217 -18.984 2.469 1 97.94 22 GLU B CA 1
ATOM 1056 C C . GLU B 1 22 ? -1.01 -18.062 2.422 1 97.94 22 GLU B C 1
ATOM 1058 O O . GLU B 1 22 ? 0.002 -18.312 3.08 1 97.94 22 GLU B O 1
ATOM 1063 N N . LEU B 1 23 ? -1.121 -16.984 1.666 1 98.56 23 LEU B N 1
ATOM 1064 C CA . LEU B 1 23 ? -0.059 -15.984 1.646 1 98.56 23 LEU B CA 1
ATOM 1065 C C . LEU B 1 23 ? 0.22 -15.461 3.049 1 98.56 23 LEU B C 1
ATOM 1067 O O . LEU B 1 23 ? 1.378 -15.375 3.465 1 98.56 23 LEU B O 1
ATOM 1071 N N . THR B 1 24 ? -0.829 -15.164 3.793 1 98.62 24 THR B N 1
ATOM 1072 C CA . THR B 1 24 ? -0.7 -14.617 5.137 1 98.62 24 THR B CA 1
ATOM 1073 C C . THR B 1 24 ? 0.037 -15.586 6.055 1 98.62 24 THR B C 1
ATOM 1075 O O . THR B 1 24 ? 0.997 -15.203 6.727 1 98.62 24 THR B O 1
ATOM 1078 N N . GLN B 1 25 ? -0.362 -16.797 6.004 1 98.25 25 GLN B N 1
ATOM 1079 C CA . GLN B 1 25 ? 0.21 -17.797 6.898 1 98.25 25 GLN B CA 1
ATOM 1080 C C . GLN B 1 25 ? 1.669 -18.078 6.551 1 98.25 25 GLN B C 1
ATOM 1082 O O . GLN B 1 25 ? 2.527 -18.125 7.434 1 98.25 25 GLN B O 1
ATOM 1087 N N . GLN B 1 26 ? 1.995 -18.25 5.32 1 98.5 26 GLN B N 1
ATOM 1088 C CA . GLN B 1 26 ? 3.344 -18.609 4.895 1 98.5 26 GLN B CA 1
ATOM 1089 C C . GLN B 1 26 ? 4.309 -17.438 5.082 1 98.5 26 GLN B C 1
ATOM 1091 O O . GLN B 1 26 ? 5.453 -17.625 5.492 1 98.5 26 GLN B O 1
ATOM 1096 N N . LEU B 1 27 ? 3.848 -16.219 4.785 1 98.44 27 LEU B N 1
ATOM 1097 C CA . LEU B 1 27 ? 4.684 -15.047 5.004 1 98.44 27 LEU B CA 1
ATOM 1098 C C . LEU B 1 27 ? 4.953 -14.844 6.488 1 98.44 27 LEU B C 1
ATOM 1100 O O . LEU B 1 27 ? 6.066 -14.484 6.879 1 98.44 27 LEU B O 1
ATOM 1104 N N . SER B 1 28 ? 3.898 -15.07 7.312 1 98.62 28 SER B N 1
ATOM 1105 C CA . SER B 1 28 ? 4.062 -14.953 8.758 1 98.62 28 SER B CA 1
ATOM 1106 C C . SER B 1 28 ? 5.172 -15.875 9.258 1 98.62 28 SER B C 1
ATOM 1108 O O . SER B 1 28 ? 6.059 -15.438 10 1 98.62 28 SER B O 1
ATOM 1110 N N . LYS B 1 29 ? 5.129 -17.062 8.805 1 98.5 29 LYS B N 1
ATOM 1111 C CA . LYS B 1 29 ? 6.129 -18.047 9.211 1 98.5 29 LYS B CA 1
ATOM 1112 C C . LYS B 1 29 ? 7.512 -17.672 8.688 1 98.5 29 LYS B C 1
ATOM 1114 O O . LYS B 1 29 ? 8.484 -17.672 9.445 1 98.5 29 LYS B O 1
ATOM 1119 N N . ALA B 1 30 ? 7.617 -17.312 7.453 1 98.44 30 ALA B N 1
ATOM 1120 C CA . ALA B 1 30 ? 8.898 -17.031 6.809 1 98.44 30 ALA B CA 1
ATOM 1121 C C . ALA B 1 30 ? 9.555 -15.797 7.402 1 98.44 30 ALA B C 1
ATOM 1123 O O . ALA B 1 30 ? 10.781 -15.734 7.531 1 98.44 30 ALA B O 1
ATOM 1124 N N . MET B 1 31 ? 8.766 -14.805 7.777 1 98.31 31 MET B N 1
ATOM 1125 C CA . MET B 1 31 ? 9.297 -13.523 8.234 1 98.31 31 MET B CA 1
ATOM 1126 C C . MET B 1 31 ? 9.391 -13.484 9.758 1 98.31 31 MET B C 1
ATOM 1128 O O . MET B 1 31 ? 9.977 -12.562 10.32 1 98.31 31 MET B O 1
ATOM 1132 N N . ASP B 1 32 ? 8.797 -14.523 10.383 1 97.75 32 ASP B N 1
ATOM 1133 C CA . ASP B 1 32 ? 8.734 -14.547 11.844 1 97.75 32 ASP B CA 1
ATOM 1134 C C . ASP B 1 32 ? 8.039 -13.297 12.383 1 97.75 32 ASP B C 1
ATOM 1136 O O . ASP B 1 32 ? 8.594 -12.586 13.227 1 97.75 32 ASP B O 1
ATOM 1140 N N . LYS B 1 33 ? 6.887 -12.922 11.82 1 98.12 33 LYS B N 1
ATOM 1141 C CA . LYS B 1 33 ? 5.996 -11.836 12.234 1 98.12 33 LYS B CA 1
ATOM 1142 C C . LYS B 1 33 ? 4.57 -12.344 12.438 1 98.12 33 LYS B C 1
ATOM 1144 O O . LYS B 1 33 ? 4.094 -13.188 11.672 1 98.12 33 LYS B O 1
ATOM 1149 N N . PRO B 1 34 ? 3.945 -11.875 13.492 1 98.12 34 PRO B N 1
ATOM 1150 C CA . PRO B 1 34 ? 2.59 -12.375 13.742 1 98.12 34 PRO B CA 1
ATOM 1151 C C . PRO B 1 34 ? 1.654 -12.156 12.555 1 98.12 34 PRO B C 1
ATOM 1153 O O . PRO B 1 34 ? 1.689 -11.094 11.93 1 98.12 34 PRO B O 1
ATOM 1156 N N . ALA B 1 35 ? 0.801 -13.148 12.242 1 98.06 35 ALA B N 1
ATOM 1157 C CA . ALA B 1 35 ? -0.135 -13.109 11.117 1 98.06 35 ALA B CA 1
ATOM 1158 C C . ALA B 1 35 ? -1.066 -11.906 11.219 1 98.06 35 ALA B C 1
ATOM 1160 O O . ALA B 1 35 ? -1.461 -11.336 10.203 1 98.06 35 ALA B O 1
ATOM 1161 N N . GLN B 1 36 ? -1.365 -11.477 12.414 1 97.38 36 GLN B N 1
ATOM 1162 C CA . GLN B 1 36 ? -2.346 -10.422 12.633 1 97.38 36 GLN B CA 1
ATOM 1163 C C . GLN B 1 36 ? -1.861 -9.094 12.047 1 97.38 36 GLN B C 1
ATOM 1165 O O . GLN B 1 36 ? -2.65 -8.164 11.867 1 97.38 36 GLN B O 1
ATOM 1170 N N . TYR B 1 37 ? -0.551 -8.984 11.734 1 97.94 37 TYR B N 1
ATOM 1171 C CA . TYR B 1 37 ? -0.002 -7.73 11.227 1 97.94 37 TYR B CA 1
ATOM 1172 C C . TYR B 1 37 ? 0.26 -7.816 9.727 1 97.94 37 TYR B C 1
ATOM 1174 O O . TYR B 1 37 ? 0.754 -6.863 9.117 1 97.94 37 TYR B O 1
ATOM 1182 N N . ILE B 1 38 ? -0.079 -8.875 9.125 1 98.62 38 ILE B N 1
ATOM 1183 C CA . ILE B 1 38 ? 0.2 -9.047 7.699 1 98.62 38 ILE B CA 1
ATOM 1184 C C . ILE B 1 38 ? -1.007 -8.602 6.879 1 98.62 38 ILE B C 1
ATOM 1186 O O . ILE B 1 38 ? -2.135 -9.031 7.133 1 98.62 38 ILE B O 1
ATOM 1190 N N . ALA B 1 39 ? -0.756 -7.742 5.961 1 98.81 39 ALA B N 1
ATOM 1191 C CA . ALA B 1 39 ? -1.771 -7.316 5.004 1 98.81 39 ALA B CA 1
ATOM 1192 C C . ALA B 1 39 ? -1.438 -7.809 3.598 1 98.81 39 ALA B C 1
ATOM 1194 O O . ALA B 1 39 ? -0.282 -7.75 3.17 1 98.81 39 ALA B O 1
ATOM 1195 N N . VAL B 1 40 ? -2.418 -8.352 2.924 1 98.81 40 VAL B N 1
ATOM 1196 C CA . VAL B 1 40 ? -2.258 -8.836 1.558 1 98.81 40 VAL B CA 1
ATOM 1197 C C . VAL B 1 40 ? -3.24 -8.117 0.636 1 98.81 40 VAL B C 1
ATOM 1199 O O . VAL B 1 40 ? -4.418 -7.969 0.971 1 98.81 40 VAL B O 1
ATOM 1202 N N . HIS B 1 41 ? -2.736 -7.621 -0.446 1 98.88 41 HIS B N 1
ATOM 1203 C CA . HIS B 1 41 ? -3.498 -6.891 -1.451 1 98.88 41 HIS B CA 1
ATOM 1204 C C . HIS B 1 41 ? -3.301 -7.492 -2.84 1 98.88 41 HIS B C 1
ATOM 1206 O O . HIS B 1 41 ? -2.236 -7.336 -3.441 1 98.88 41 HIS B O 1
ATOM 1212 N N . ILE B 1 42 ? -4.406 -8.219 -3.352 1 98.81 42 ILE B N 1
ATOM 1213 C CA . ILE B 1 42 ? -4.383 -8.789 -4.695 1 98.81 42 ILE B CA 1
ATOM 1214 C C . ILE B 1 42 ? -5.145 -7.879 -5.656 1 98.81 42 ILE B C 1
ATOM 1216 O O . ILE B 1 42 ? -6.289 -7.512 -5.395 1 98.81 42 ILE B O 1
ATOM 1220 N N . ILE B 1 43 ? -4.512 -7.508 -6.719 1 98.75 43 ILE B N 1
ATOM 1221 C CA . ILE B 1 43 ? -5.121 -6.629 -7.711 1 98.75 43 ILE B CA 1
ATOM 1222 C C . ILE B 1 43 ? -5.195 -7.348 -9.055 1 98.75 43 ILE B C 1
ATOM 1224 O O . ILE B 1 43 ? -4.273 -7.25 -9.875 1 98.75 43 ILE B O 1
ATOM 1228 N N . PRO B 1 44 ? -6.312 -7.977 -9.336 1 98.62 44 PRO B N 1
ATOM 1229 C CA . PRO B 1 44 ? -6.488 -8.727 -10.578 1 98.62 44 PRO B CA 1
ATOM 1230 C C . PRO B 1 44 ? -6.941 -7.84 -11.742 1 98.62 44 PRO B C 1
ATOM 1232 O O . PRO B 1 44 ? -7.102 -6.629 -11.57 1 98.62 44 PRO B O 1
ATOM 1235 N N . ASP B 1 45 ? -7.051 -8.398 -12.93 1 98.56 45 ASP B N 1
ATOM 1236 C CA . ASP B 1 45 ? -7.609 -7.781 -14.133 1 98.56 45 ASP B CA 1
ATOM 1237 C C . ASP B 1 45 ? -6.762 -6.598 -14.586 1 98.56 45 ASP B C 1
ATOM 1239 O O . ASP B 1 45 ? -7.281 -5.645 -15.172 1 98.56 45 ASP B O 1
ATOM 1243 N N . GLN B 1 46 ? -5.539 -6.625 -14.281 1 98.56 46 GLN B N 1
ATOM 1244 C CA . GLN B 1 46 ? -4.66 -5.539 -14.703 1 98.56 46 GLN B CA 1
ATOM 1245 C C . GLN B 1 46 ? -4.273 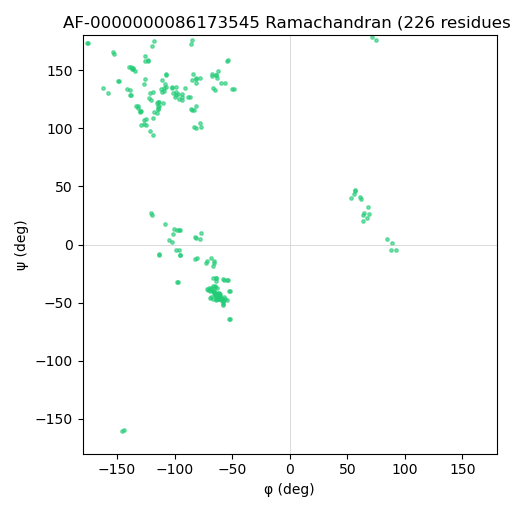-5.68 -16.172 1 98.56 46 GLN B C 1
ATOM 1247 O O . GLN B 1 46 ? -4.141 -6.793 -16.688 1 98.56 46 GLN B O 1
ATOM 1252 N N . MET B 1 47 ? -4.16 -4.512 -16.875 1 98.56 47 MET B N 1
ATOM 1253 C CA . MET B 1 47 ? -3.57 -4.473 -18.203 1 98.56 47 MET B CA 1
ATOM 1254 C C . MET B 1 47 ? -2.047 -4.449 -18.125 1 98.56 47 MET B C 1
ATOM 1256 O O . MET B 1 47 ? -1.451 -3.406 -17.859 1 98.56 47 MET B O 1
ATOM 1260 N N . MET B 1 48 ? -1.42 -5.684 -18.344 1 98.5 48 MET B N 1
ATOM 1261 C CA . MET B 1 48 ? 0.021 -5.809 -18.156 1 98.5 48 MET B CA 1
ATOM 1262 C C . MET B 1 48 ? 0.653 -6.645 -19.266 1 98.5 48 MET B C 1
ATOM 1264 O O . MET B 1 48 ? -0.02 -7.465 -19.875 1 98.5 48 MET B O 1
ATOM 1268 N N . SER B 1 49 ? 1.858 -6.34 -19.469 1 98.5 49 SER B N 1
ATOM 1269 C CA . SER B 1 49 ? 2.721 -7.164 -20.312 1 98.5 49 SER B CA 1
ATOM 1270 C C . SER B 1 49 ? 4.074 -7.398 -19.656 1 98.5 49 SER B C 1
ATOM 1272 O O . SER B 1 49 ? 4.516 -6.598 -18.828 1 98.5 49 SER B O 1
ATOM 1274 N N . PHE B 1 50 ? 4.672 -8.547 -19.938 1 98.38 50 PHE B N 1
ATOM 1275 C CA . PHE B 1 50 ? 6.008 -8.938 -19.5 1 98.38 50 PHE B CA 1
ATOM 1276 C C . PHE B 1 50 ? 6.828 -9.477 -20.656 1 98.38 50 PHE B C 1
ATOM 1278 O O . PHE B 1 50 ? 6.426 -10.438 -21.312 1 98.38 50 PHE B O 1
ATOM 1285 N N . GLY B 1 51 ? 7.93 -8.766 -20.891 1 97.88 51 GLY B N 1
ATOM 1286 C CA . GLY B 1 51 ? 8.727 -9.164 -22.031 1 97.88 51 GLY B CA 1
ATOM 1287 C C . GLY B 1 51 ? 7.996 -9.008 -23.359 1 97.88 51 GLY B C 1
ATOM 1288 O O . GLY B 1 51 ? 8.211 -9.781 -24.281 1 97.88 51 GLY B O 1
ATOM 1289 N N . GLY B 1 52 ? 7.047 -8.102 -23.344 1 98.06 52 GLY B N 1
ATOM 1290 C CA . GLY B 1 52 ? 6.309 -7.84 -24.562 1 98.06 52 GLY B CA 1
ATOM 1291 C C . GLY B 1 52 ? 5.105 -8.742 -24.75 1 98.06 52 GLY B C 1
ATOM 1292 O O . GLY B 1 52 ? 4.34 -8.586 -25.703 1 98.06 52 GLY B O 1
ATOM 1293 N N . SER B 1 53 ? 4.98 -9.648 -23.875 1 98.38 53 SER B N 1
ATOM 1294 C CA . SER B 1 53 ? 3.873 -10.594 -23.938 1 98.38 53 SER B CA 1
ATOM 1295 C C . SER B 1 53 ? 2.838 -10.312 -22.859 1 98.38 53 SER B C 1
ATOM 1297 O O . SER B 1 53 ? 3.193 -9.977 -21.719 1 98.38 53 SER B O 1
ATOM 1299 N N . THR B 1 54 ? 1.525 -10.555 -23.172 1 98.31 54 THR B N 1
ATOM 1300 C CA . THR B 1 54 ? 0.446 -10.359 -22.203 1 98.31 54 THR B CA 1
ATOM 1301 C C . THR B 1 54 ? 0.064 -11.68 -21.547 1 98.31 54 THR B C 1
ATOM 1303 O O . THR B 1 54 ? -0.986 -11.773 -20.906 1 98.31 54 THR B O 1
ATOM 1306 N N . ASP B 1 55 ? 0.858 -12.727 -21.703 1 98.56 55 ASP B N 1
ATOM 1307 C CA . ASP B 1 55 ? 0.683 -13.953 -20.922 1 98.56 55 ASP B CA 1
ATOM 1308 C C . ASP 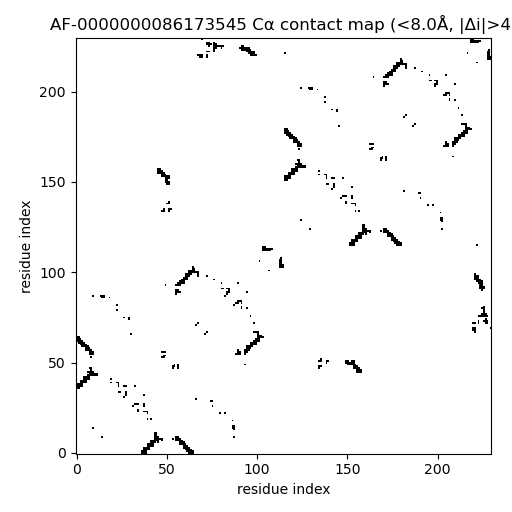B 1 55 ? 0.661 -13.656 -19.422 1 98.56 55 ASP B C 1
ATOM 1310 O O . ASP B 1 55 ? 1.116 -12.594 -19 1 98.56 55 ASP B O 1
ATOM 1314 N N . PRO B 1 56 ? 0.107 -14.523 -18.656 1 98.69 56 PRO B N 1
ATOM 1315 C CA . PRO B 1 56 ? -0.009 -14.273 -17.219 1 98.69 56 PRO B CA 1
ATOM 1316 C C . PRO B 1 56 ? 1.312 -13.836 -16.578 1 98.69 56 PRO B C 1
ATOM 1318 O O . PRO B 1 56 ? 2.357 -14.43 -16.859 1 98.69 56 PRO B O 1
ATOM 1321 N N . CYS B 1 57 ? 1.24 -12.812 -15.773 1 98.94 57 CYS B N 1
ATOM 1322 C CA . CYS B 1 57 ? 2.406 -12.305 -15.062 1 98.94 57 CYS B CA 1
ATOM 1323 C C . CYS B 1 57 ? 1.998 -11.617 -13.766 1 98.94 57 CYS B C 1
ATOM 1325 O O . CYS B 1 57 ? 0.818 -11.328 -13.555 1 98.94 57 CYS B O 1
ATOM 1327 N N . ALA B 1 58 ? 2.986 -11.406 -12.875 1 98.88 58 ALA B N 1
ATOM 1328 C CA . ALA B 1 58 ? 2.746 -10.789 -11.578 1 98.88 58 ALA B CA 1
ATOM 1329 C C . ALA B 1 58 ? 3.842 -9.781 -11.234 1 98.88 58 ALA B C 1
ATOM 1331 O O . ALA B 1 58 ? 5.031 -10.07 -11.391 1 98.88 58 ALA B O 1
ATOM 1332 N N . LEU B 1 59 ? 3.455 -8.602 -10.875 1 98.94 59 LEU B N 1
ATOM 1333 C CA . LEU B 1 59 ? 4.332 -7.566 -10.344 1 98.94 59 LEU B CA 1
ATOM 1334 C C . LEU B 1 59 ? 3.988 -7.262 -8.891 1 98.94 59 LEU B C 1
ATOM 1336 O O . LEU B 1 59 ? 2.893 -6.781 -8.594 1 98.94 59 LEU B O 1
ATOM 1340 N N . CYS B 1 60 ? 5.008 -7.547 -7.98 1 98.88 60 CYS B N 1
ATOM 1341 C CA . CYS B 1 60 ? 4.688 -7.562 -6.555 1 98.88 60 CYS B CA 1
ATOM 1342 C C . CYS B 1 60 ? 5.613 -6.637 -5.777 1 98.88 60 CYS B C 1
ATOM 1344 O O . CYS B 1 60 ? 6.676 -6.25 -6.277 1 98.88 60 CYS B O 1
ATOM 1346 N N . SER B 1 61 ? 5.121 -6.254 -4.629 1 98.88 61 SER B N 1
ATOM 1347 C CA . SER B 1 61 ? 5.906 -5.48 -3.676 1 98.88 61 SER B CA 1
ATOM 1348 C C . SER B 1 61 ? 5.684 -5.969 -2.25 1 98.88 61 SER B C 1
ATOM 1350 O O . SER B 1 61 ? 4.551 -6.242 -1.852 1 98.88 61 SER B O 1
ATOM 1352 N N . LEU B 1 62 ? 6.785 -6.156 -1.524 1 98.88 62 LEU B N 1
ATOM 1353 C CA . LEU B 1 62 ? 6.734 -6.488 -0.105 1 98.88 62 LEU B CA 1
ATOM 1354 C C . LEU B 1 62 ? 7.336 -5.367 0.738 1 98.88 62 LEU B C 1
ATOM 1356 O O . LEU B 1 62 ? 8.516 -5.051 0.604 1 98.88 62 LEU B O 1
ATOM 1360 N N . TYR B 1 63 ? 6.453 -4.707 1.54 1 98.81 63 TYR B N 1
ATOM 1361 C CA . TYR B 1 63 ? 6.875 -3.707 2.516 1 98.81 63 TYR B CA 1
ATOM 1362 C C . TYR B 1 63 ? 6.965 -4.312 3.912 1 98.81 63 TYR B C 1
ATOM 1364 O O . TYR B 1 63 ? 6.035 -4.984 4.367 1 98.81 63 TYR B O 1
ATOM 1372 N N . SER B 1 64 ? 8.023 -4.098 4.582 1 98.75 64 SER B N 1
ATOM 1373 C CA . SER B 1 64 ? 8.203 -4.625 5.93 1 98.75 64 SER B CA 1
ATOM 1374 C C . SER B 1 64 ? 9.07 -3.707 6.777 1 98.75 64 SER B C 1
ATOM 1376 O O . SER B 1 64 ? 10.008 -3.09 6.266 1 98.75 64 SER B O 1
ATOM 1378 N N . ILE B 1 65 ? 8.664 -3.594 8.055 1 98.44 65 ILE B N 1
ATOM 1379 C CA . ILE B 1 65 ? 9.586 -2.994 9.016 1 98.44 65 ILE B CA 1
ATOM 1380 C C . ILE B 1 65 ? 10.648 -4.016 9.422 1 98.44 65 ILE B C 1
ATOM 1382 O O . ILE B 1 65 ? 10.383 -4.906 10.234 1 98.44 65 ILE B O 1
ATOM 1386 N N . GLY B 1 66 ? 11.781 -3.881 8.93 1 97.94 66 GLY B N 1
ATOM 1387 C CA . GLY B 1 66 ? 12.828 -4.867 9.164 1 97.94 66 GLY B CA 1
ATOM 1388 C C . GLY B 1 66 ? 12.586 -6.172 8.43 1 97.94 66 GLY B C 1
ATOM 1389 O O . GLY B 1 66 ? 11.641 -6.285 7.645 1 97.94 66 GLY B O 1
ATOM 1390 N N . LYS B 1 67 ? 13.531 -7.117 8.57 1 97.56 67 LYS B N 1
ATOM 1391 C CA . LYS B 1 67 ? 13.5 -8.453 7.973 1 97.56 67 LYS B CA 1
ATOM 1392 C C . LYS B 1 67 ? 13.625 -8.383 6.453 1 97.56 67 LYS B C 1
ATOM 1394 O O . LYS B 1 67 ? 13.031 -9.195 5.738 1 97.56 67 LYS B O 1
ATOM 1399 N N . ILE B 1 68 ? 14.164 -7.352 6.008 1 98.38 68 ILE B N 1
ATOM 1400 C CA . ILE B 1 68 ? 14.508 -7.199 4.594 1 98.38 68 ILE B CA 1
ATOM 1401 C C . ILE B 1 68 ? 16.016 -7.234 4.422 1 98.38 68 ILE B C 1
ATOM 1403 O O . ILE B 1 68 ? 16.75 -6.477 5.074 1 98.38 68 ILE B O 1
ATOM 1407 N N . GLY B 1 69 ? 16.453 -8.125 3.656 1 97.06 69 GLY B N 1
ATOM 1408 C CA . GLY B 1 69 ? 17.875 -8.305 3.445 1 97.06 69 GLY B CA 1
ATOM 1409 C C . GLY B 1 69 ? 18.203 -9.359 2.406 1 97.06 69 GLY B C 1
ATOM 1410 O O . GLY B 1 69 ? 17.312 -10.047 1.914 1 97.06 69 GLY B O 1
ATOM 1411 N N . GLY B 1 70 ? 19.438 -9.508 2.039 1 95.62 70 GLY B N 1
ATOM 1412 C CA . GLY B 1 70 ? 19.891 -10.352 0.941 1 95.62 70 GLY B CA 1
ATOM 1413 C C . GLY B 1 70 ? 19.375 -11.781 1.042 1 95.62 70 GLY B C 1
ATOM 1414 O O . GLY B 1 70 ? 18.562 -12.219 0.215 1 95.62 70 GLY B O 1
ATOM 1415 N N . GLN B 1 71 ? 19.75 -12.5 2.027 1 97.19 71 GLN B N 1
ATOM 1416 C CA . GLN B 1 71 ? 19.359 -13.898 2.162 1 97.19 71 GLN B CA 1
ATOM 1417 C C . GLN B 1 71 ? 17.859 -14.016 2.434 1 97.19 71 GLN B C 1
ATOM 1419 O O . GLN B 1 71 ? 17.203 -14.914 1.91 1 97.19 71 GLN B O 1
ATOM 1424 N N . GLN B 1 72 ? 17.297 -13.148 3.219 1 97.75 72 GLN B N 1
ATOM 1425 C CA . GLN B 1 72 ? 15.859 -13.172 3.51 1 97.75 72 GLN B CA 1
ATOM 1426 C C . GLN B 1 72 ? 15.039 -13.008 2.236 1 97.75 72 GLN B C 1
ATOM 1428 O O . GLN B 1 72 ? 14.102 -13.773 1.995 1 97.75 72 GLN B O 1
ATOM 1433 N N . ASN B 1 73 ? 15.508 -12.047 1.424 1 98.5 73 ASN B N 1
ATOM 1434 C CA . ASN B 1 73 ? 14.758 -11.758 0.208 1 98.5 73 ASN B CA 1
ATOM 1435 C C . ASN B 1 73 ? 14.766 -12.945 -0.749 1 98.5 73 ASN B C 1
ATOM 1437 O O . ASN B 1 73 ? 13.773 -13.203 -1.435 1 98.5 73 ASN B O 1
ATOM 1441 N N . LYS B 1 74 ? 15.82 -13.648 -0.837 1 98.62 74 LYS B N 1
ATOM 1442 C CA . LYS B 1 74 ? 15.891 -14.852 -1.658 1 98.62 74 LYS B CA 1
ATOM 1443 C C . LYS B 1 74 ? 14.883 -15.898 -1.188 1 98.62 74 LYS B C 1
ATOM 1445 O O . LYS B 1 74 ? 14.172 -16.484 -2 1 98.62 74 LYS B O 1
ATOM 1450 N N . THR B 1 75 ? 14.867 -16.047 0.112 1 98.56 75 THR B N 1
ATOM 1451 C CA . THR B 1 75 ? 13.953 -17 0.712 1 98.56 75 THR B CA 1
ATOM 1452 C C . THR B 1 75 ? 12.508 -16.625 0.424 1 98.56 75 THR B C 1
ATOM 1454 O O . THR B 1 75 ? 11.703 -17.484 0.02 1 98.56 75 THR B O 1
ATOM 1457 N N . TYR B 1 76 ? 12.18 -15.344 0.62 1 98.75 76 TYR B N 1
ATOM 1458 C CA . TYR B 1 76 ? 10.828 -14.883 0.35 1 98.75 76 TYR B CA 1
ATOM 1459 C C . TYR B 1 76 ? 10.461 -15.07 -1.118 1 98.75 76 TYR B C 1
ATOM 1461 O O . TYR B 1 76 ? 9.352 -15.484 -1.441 1 98.75 76 TYR B O 1
ATOM 1469 N N . THR B 1 77 ? 11.414 -14.727 -1.976 1 98.81 77 THR B N 1
ATOM 1470 C CA . THR B 1 77 ? 11.156 -14.805 -3.41 1 98.81 77 THR B CA 1
ATOM 1471 C C . THR B 1 77 ? 10.805 -16.234 -3.82 1 98.81 77 THR B C 1
ATOM 1473 O O . THR B 1 77 ? 9.844 -16.453 -4.555 1 98.81 77 THR B O 1
ATOM 1476 N N . LYS B 1 78 ? 11.602 -17.156 -3.354 1 98.81 78 LYS B N 1
ATOM 1477 C CA . LYS B 1 78 ? 11.305 -18.562 -3.66 1 98.81 78 LYS B CA 1
ATOM 1478 C C . LYS B 1 78 ? 9.906 -18.953 -3.17 1 98.81 78 LYS B C 1
ATOM 1480 O O . LYS B 1 78 ? 9.117 -19.516 -3.922 1 98.81 78 LYS B O 1
ATOM 1485 N N . LEU B 1 79 ? 9.617 -18.641 -1.979 1 98.81 79 LEU B N 1
ATOM 1486 C CA . LEU B 1 79 ? 8.336 -18.969 -1.355 1 98.81 79 LEU B CA 1
ATOM 1487 C C . LEU B 1 79 ? 7.176 -18.375 -2.139 1 98.81 79 LEU B C 1
ATOM 1489 O O . LEU B 1 79 ? 6.227 -19.062 -2.49 1 98.81 79 LEU B O 1
ATOM 1493 N N . LEU B 1 80 ? 7.238 -17.047 -2.447 1 98.81 80 LEU B N 1
ATOM 1494 C CA . LEU B 1 80 ? 6.137 -16.312 -3.061 1 98.81 80 LEU B CA 1
ATOM 1495 C C . LEU B 1 80 ? 5.961 -16.719 -4.52 1 98.81 80 LEU B C 1
ATOM 1497 O O . LEU B 1 80 ? 4.832 -16.859 -5 1 98.81 80 LEU B O 1
ATOM 1501 N N . CYS B 1 81 ? 7.078 -16.938 -5.191 1 98.81 81 CYS B N 1
ATOM 1502 C CA . CYS B 1 81 ? 6.984 -17.438 -6.559 1 98.81 81 CYS B CA 1
ATOM 1503 C C . CYS B 1 81 ? 6.305 -18.812 -6.59 1 98.81 81 CYS B C 1
ATOM 1505 O O . CYS B 1 81 ? 5.473 -19.078 -7.461 1 98.81 81 CYS B O 1
ATOM 1507 N N . ASP B 1 82 ? 6.66 -19.656 -5.66 1 98.75 82 ASP B N 1
ATOM 1508 C CA . ASP B 1 82 ? 6.047 -20.969 -5.59 1 98.75 82 ASP B CA 1
ATOM 1509 C C . ASP B 1 82 ? 4.543 -20.875 -5.348 1 98.75 82 ASP B C 1
ATOM 1511 O O . ASP B 1 82 ? 3.756 -21.562 -5.992 1 98.75 82 ASP B O 1
ATOM 1515 N N . LEU B 1 83 ? 4.129 -20.031 -4.449 1 98.75 83 LEU B N 1
ATOM 1516 C CA . LEU B 1 83 ? 2.713 -19.875 -4.129 1 98.75 83 LEU B CA 1
ATOM 1517 C C . LEU B 1 83 ? 1.95 -19.297 -5.316 1 98.75 83 LEU B C 1
ATOM 1519 O O . LEU B 1 83 ? 0.848 -19.75 -5.629 1 98.75 83 LEU B O 1
ATOM 1523 N N . ILE B 1 84 ? 2.518 -18.312 -5.973 1 98.75 84 ILE B N 1
ATOM 1524 C CA . ILE B 1 84 ? 1.892 -17.672 -7.125 1 98.75 84 ILE B CA 1
ATOM 1525 C C . ILE B 1 84 ? 1.752 -18.688 -8.258 1 98.75 84 ILE B C 1
ATOM 1527 O O . ILE B 1 84 ? 0.702 -18.781 -8.898 1 98.75 84 ILE B O 1
ATOM 1531 N N . SER B 1 85 ? 2.793 -19.469 -8.461 1 98.62 85 SER B N 1
ATOM 1532 C CA . SER B 1 85 ? 2.746 -20.5 -9.484 1 98.62 85 SER B CA 1
ATOM 1533 C C . SER B 1 85 ? 1.691 -21.562 -9.164 1 98.62 85 SER B C 1
ATOM 1535 O O . SER B 1 85 ? 0.911 -21.953 -10.031 1 98.62 85 SER B O 1
ATOM 15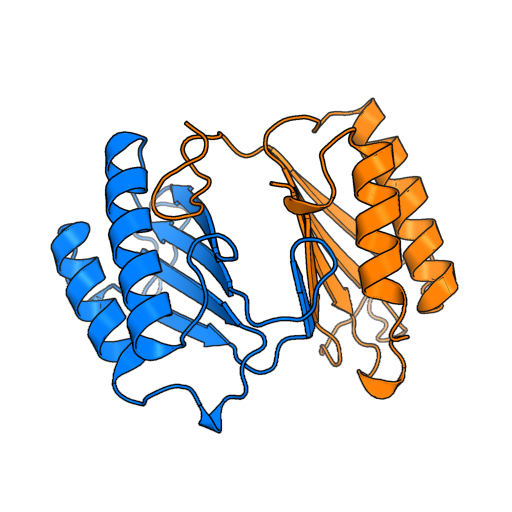37 N N . LYS B 1 86 ? 1.677 -21.953 -8 1 98.12 86 LYS B N 1
ATOM 1538 C CA . LYS B 1 86 ? 0.763 -23 -7.547 1 98.12 86 LYS B CA 1
ATOM 1539 C C . LYS B 1 86 ? -0.691 -22.562 -7.703 1 98.12 86 LYS B C 1
ATOM 1541 O O . LYS B 1 86 ? -1.52 -23.312 -8.219 1 98.12 86 LYS B O 1
ATOM 1546 N N . HIS B 1 87 ? -1.009 -21.375 -7.344 1 98.19 87 HIS B N 1
ATOM 1547 C CA . HIS B 1 87 ? -2.402 -20.953 -7.227 1 98.19 87 HIS B CA 1
ATOM 1548 C C . HIS B 1 87 ? -2.867 -20.219 -8.477 1 98.19 87 HIS B C 1
ATOM 1550 O O . HIS B 1 87 ? -4.043 -20.281 -8.844 1 98.19 87 HIS B O 1
ATOM 1556 N N . LEU B 1 88 ? -1.94 -19.5 -9.109 1 98.38 88 LEU B N 1
ATOM 1557 C CA . LEU B 1 88 ? -2.352 -18.641 -10.211 1 98.38 88 LEU B CA 1
ATOM 1558 C C . LEU B 1 88 ? -1.774 -19.141 -11.539 1 98.38 88 LEU B C 1
ATOM 1560 O O . LEU B 1 88 ? -2.064 -18.578 -12.594 1 98.38 88 LEU B O 1
ATOM 1564 N N . HIS B 1 89 ? -0.916 -20.094 -11.531 1 98 89 HIS B N 1
ATOM 1565 C CA . HIS B 1 89 ? -0.317 -20.703 -12.711 1 98 89 HIS B CA 1
ATOM 1566 C C . HIS B 1 89 ? 0.48 -19.688 -13.523 1 98 89 HIS B C 1
ATOM 1568 O O . HIS B 1 89 ? 0.361 -19.625 -14.742 1 98 89 HIS B O 1
ATOM 1574 N N . VAL B 1 90 ? 1.173 -18.875 -12.828 1 98.69 90 VAL B N 1
ATOM 1575 C CA . VAL B 1 90 ? 2.125 -17.938 -13.406 1 98.69 90 VAL B CA 1
ATOM 1576 C C . VAL B 1 90 ? 3.539 -18.5 -13.297 1 98.69 90 VAL B C 1
ATOM 1578 O O . VAL B 1 90 ? 3.957 -18.938 -12.219 1 98.69 90 VAL B O 1
ATOM 1581 N N . SER B 1 91 ? 4.211 -18.5 -14.406 1 98.5 91 SER B N 1
ATOM 1582 C CA . SER B 1 91 ? 5.602 -18.953 -14.375 1 98.5 91 SER B CA 1
ATOM 1583 C C . SER B 1 91 ? 6.461 -18.031 -13.508 1 98.5 91 SER B C 1
ATOM 1585 O O . SER B 1 91 ? 6.297 -16.812 -13.547 1 98.5 91 SER B O 1
ATOM 1587 N N . ALA B 1 92 ? 7.461 -18.609 -12.812 1 98.62 92 ALA B N 1
ATOM 1588 C CA . ALA B 1 92 ? 8.305 -17.844 -11.898 1 98.62 92 ALA B CA 1
ATOM 1589 C C . ALA B 1 92 ? 9.109 -16.797 -12.648 1 98.62 92 ALA B C 1
ATOM 1591 O O . ALA B 1 92 ? 9.422 -15.734 -12.102 1 98.62 92 ALA B O 1
ATOM 1592 N N . ASP B 1 93 ? 9.461 -17.078 -13.859 1 98.56 93 A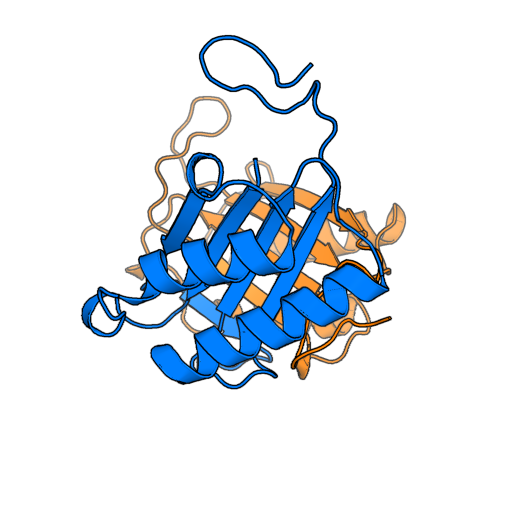SP B N 1
ATOM 1593 C CA . ASP B 1 93 ? 10.281 -16.141 -14.625 1 98.56 93 ASP B CA 1
ATOM 1594 C C . ASP B 1 93 ? 9.445 -14.984 -15.156 1 98.56 93 ASP B C 1
ATOM 1596 O O . ASP B 1 93 ? 9.93 -14.164 -15.938 1 98.56 93 ASP B O 1
ATOM 1600 N N . ARG B 1 94 ? 8.188 -14.922 -14.789 1 98.75 94 ARG B N 1
ATOM 1601 C CA . ARG B 1 94 ? 7.312 -13.805 -15.125 1 98.75 94 ARG B CA 1
ATOM 1602 C C . ARG B 1 94 ? 6.781 -13.133 -13.867 1 98.75 94 ARG B C 1
ATOM 1604 O O . ARG B 1 94 ? 5.699 -12.539 -13.883 1 98.75 94 ARG B O 1
ATOM 1611 N N . VAL B 1 95 ? 7.508 -13.242 -12.719 1 98.88 95 VAL B N 1
ATOM 1612 C CA . VAL B 1 95 ? 7.18 -12.633 -11.438 1 98.88 95 VAL B CA 1
ATOM 1613 C C . VAL B 1 95 ? 8.305 -11.695 -11.008 1 98.88 95 VAL B C 1
ATOM 1615 O O . VAL B 1 95 ? 9.477 -12.078 -10.992 1 98.88 95 VAL B O 1
ATOM 1618 N N . TYR B 1 96 ? 7.984 -10.438 -10.75 1 98.88 96 TYR B N 1
ATOM 1619 C CA . TYR B 1 96 ? 8.875 -9.516 -10.047 1 98.88 96 TYR B CA 1
ATOM 1620 C C . TYR B 1 96 ? 8.367 -9.234 -8.641 1 98.88 96 TYR B C 1
ATOM 1622 O O . TYR B 1 96 ? 7.168 -9.07 -8.422 1 98.88 96 TYR B O 1
ATOM 1630 N N . ILE B 1 97 ? 9.312 -9.211 -7.703 1 98.81 97 ILE B N 1
ATOM 1631 C CA . ILE B 1 97 ? 8.992 -8.781 -6.348 1 98.81 97 ILE B CA 1
ATOM 1632 C C . ILE B 1 97 ? 9.984 -7.715 -5.895 1 98.81 97 ILE B C 1
ATOM 1634 O O . ILE B 1 97 ? 11.188 -7.977 -5.82 1 98.81 97 ILE B O 1
ATOM 1638 N N . ASN B 1 98 ? 9.555 -6.535 -5.668 1 98.75 98 ASN B N 1
ATOM 1639 C CA . ASN B 1 98 ? 10.367 -5.48 -5.074 1 98.75 98 ASN B CA 1
ATOM 1640 C C . ASN B 1 98 ? 10.227 -5.457 -3.553 1 98.75 98 ASN B C 1
ATOM 1642 O O . ASN B 1 98 ? 9.125 -5.617 -3.021 1 98.75 98 ASN B O 1
ATOM 1646 N N . TYR B 1 99 ? 11.336 -5.348 -2.848 1 98.81 99 TYR B N 1
ATOM 1647 C CA . TYR B 1 99 ? 11.367 -5.344 -1.391 1 98.81 99 TYR B CA 1
ATOM 1648 C C . TYR B 1 99 ? 11.664 -3.951 -0.853 1 98.81 99 TYR B C 1
ATOM 1650 O O . TYR B 1 99 ? 12.57 -3.27 -1.34 1 98.81 99 TYR B O 1
ATOM 1658 N N . PHE B 1 100 ? 10.914 -3.545 0.159 1 98.44 100 PHE B N 1
ATOM 1659 C CA . PHE B 1 100 ? 11.07 -2.225 0.757 1 98.44 100 PHE B CA 1
ATOM 1660 C C . PHE B 1 100 ? 11.172 -2.326 2.273 1 98.44 100 PHE B C 1
ATOM 1662 O O . PHE B 1 100 ? 10.211 -2.717 2.943 1 98.44 100 PHE B O 1
ATOM 1669 N N . ASP B 1 101 ? 12.305 -1.962 2.797 1 98.44 101 ASP B N 1
ATOM 1670 C CA . ASP B 1 101 ? 12.469 -1.84 4.242 1 98.44 101 ASP B CA 1
ATOM 1671 C C . ASP B 1 101 ? 11.961 -0.488 4.738 1 98.44 101 ASP B C 1
ATOM 1673 O O . ASP B 1 101 ? 12.523 0.556 4.395 1 98.44 101 ASP B O 1
ATOM 1677 N N . MET B 1 102 ? 10.938 -0.54 5.551 1 98.06 102 MET B N 1
ATOM 1678 C CA . MET B 1 102 ? 10.305 0.691 6.02 1 98.06 102 MET B CA 1
ATOM 1679 C C . MET B 1 102 ? 10.797 1.055 7.418 1 98.06 102 MET B C 1
ATOM 1681 O O . MET B 1 102 ? 10.961 0.179 8.266 1 98.06 102 MET B O 1
ATOM 1685 N N . ASN B 1 103 ? 11.117 2.332 7.637 1 98.12 103 ASN B N 1
ATOM 1686 C CA . ASN B 1 103 ? 11.297 2.84 8.992 1 98.12 103 ASN B CA 1
ATOM 1687 C C . ASN B 1 103 ? 9.992 2.789 9.789 1 98.12 103 ASN B C 1
ATOM 1689 O O . ASN B 1 103 ? 8.945 3.191 9.289 1 98.12 103 ASN B O 1
ATOM 1693 N N . ALA B 1 104 ? 10.039 2.291 11.008 1 98.25 104 ALA B N 1
ATOM 1694 C CA . ALA B 1 104 ? 8.859 2.145 11.852 1 98.25 104 ALA B CA 1
ATOM 1695 C C . ALA B 1 104 ? 8.117 3.469 11.984 1 98.25 104 ALA B C 1
ATOM 1697 O O . ALA B 1 104 ? 6.887 3.488 12.094 1 98.25 104 ALA B O 1
ATOM 1698 N N . ALA B 1 105 ? 8.844 4.613 11.93 1 98.38 105 ALA B N 1
ATOM 1699 C CA . ALA B 1 105 ? 8.25 5.941 12.055 1 98.38 105 ALA B CA 1
ATOM 1700 C C . ALA B 1 105 ? 7.441 6.305 10.812 1 98.38 105 ALA B C 1
ATOM 1702 O O . ALA B 1 105 ? 6.648 7.246 10.836 1 98.38 105 ALA B O 1
ATOM 1703 N N . ASN B 1 106 ? 7.641 5.527 9.719 1 98.69 106 ASN B N 1
ATOM 1704 C CA . ASN B 1 106 ? 6.98 5.828 8.453 1 98.69 106 ASN B CA 1
ATOM 1705 C C . ASN B 1 106 ? 5.879 4.816 8.141 1 98.69 106 ASN B C 1
ATOM 1707 O O . ASN B 1 106 ? 5.469 4.68 6.988 1 98.69 106 ASN B O 1
ATOM 1711 N N . VAL B 1 107 ? 5.492 4.121 9.195 1 98.75 107 VAL B N 1
ATOM 1712 C CA . VAL B 1 107 ? 4.383 3.182 9.055 1 98.75 107 VAL B CA 1
ATOM 1713 C C . VAL B 1 107 ? 3.299 3.504 10.078 1 98.75 107 VAL B C 1
ATOM 1715 O O . VAL B 1 107 ? 3.467 3.244 11.273 1 98.75 107 VAL B O 1
ATOM 1718 N N . GLY B 1 108 ? 2.221 4.023 9.57 1 98.75 108 GLY B N 1
ATOM 1719 C CA . GLY B 1 108 ? 1.076 4.305 10.422 1 98.75 108 GLY B CA 1
ATOM 1720 C C . GLY B 1 108 ? 0.17 3.105 10.625 1 98.75 108 GLY B C 1
ATOM 1721 O O . GLY B 1 108 ? -0.057 2.33 9.695 1 98.75 108 GLY B O 1
ATOM 1722 N N . TRP B 1 109 ? -0.322 3.006 11.844 1 98.31 109 TRP B N 1
ATOM 1723 C CA . TRP B 1 109 ? -1.232 1.931 12.219 1 98.31 109 TRP B CA 1
ATOM 1724 C C . TRP B 1 109 ? -1.979 2.273 13.5 1 98.31 109 TRP B C 1
ATOM 1726 O O . TRP B 1 109 ? -1.39 2.801 14.453 1 98.31 109 TRP B O 1
ATOM 1736 N N . ASN B 1 110 ? -3.309 2.027 13.469 1 98.25 110 ASN B N 1
ATOM 1737 C CA . ASN B 1 110 ? -4.137 2.123 14.664 1 98.25 110 ASN B CA 1
ATOM 1738 C C . ASN B 1 110 ? -3.975 3.477 15.352 1 98.25 110 ASN B C 1
ATOM 1740 O O . ASN B 1 110 ? -3.791 3.541 16.562 1 98.25 110 ASN B O 1
ATOM 1744 N N . GLY B 1 111 ? -3.885 4.551 14.625 1 98.06 111 GLY B N 1
ATOM 1745 C CA . GLY B 1 111 ? -3.91 5.918 15.125 1 98.06 111 GLY B CA 1
ATOM 1746 C C . GLY B 1 111 ? -2.537 6.445 15.492 1 98.06 111 GLY B C 1
ATOM 1747 O O . GLY B 1 111 ? -2.408 7.566 15.992 1 98.06 111 GLY B O 1
ATOM 1748 N N . SER B 1 112 ? -1.546 5.648 15.297 1 98.44 112 SER B N 1
ATOM 1749 C CA . SER B 1 112 ? -0.169 6.066 15.539 1 98.44 112 SER B CA 1
ATOM 1750 C C . SER B 1 112 ? 0.789 5.414 14.555 1 98.44 112 SER B C 1
ATOM 1752 O O . SER B 1 112 ? 0.409 5.113 13.414 1 98.44 112 SER B O 1
ATOM 1754 N N . THR B 1 113 ? 2.113 5.371 14.883 1 98.56 113 THR B N 1
ATOM 1755 C CA . THR B 1 113 ? 3.092 4.664 14.07 1 98.56 113 THR B CA 1
ATOM 1756 C C . THR B 1 113 ? 3.746 3.535 14.859 1 98.56 113 THR B C 1
ATOM 1758 O O . THR B 1 113 ? 3.475 3.367 16.047 1 98.56 113 THR B O 1
ATOM 1761 N N . PHE B 1 114 ? 4.555 2.742 14.289 1 98.19 114 PHE B N 1
ATOM 1762 C CA . PHE B 1 114 ? 5.238 1.645 14.961 1 98.19 114 PHE B CA 1
ATOM 1763 C C . PHE B 1 114 ? 6.473 2.148 15.703 1 98.19 114 PHE B C 1
ATOM 1765 O O . PHE B 1 114 ? 7.254 1.354 16.234 1 98.19 114 PHE B O 1
ATOM 1772 N N . ALA B 1 115 ? 6.594 3.512 15.688 1 95.88 115 ALA B N 1
ATOM 1773 C CA . ALA B 1 115 ? 7.691 4.129 16.422 1 95.88 115 ALA B CA 1
ATOM 1774 C C . ALA B 1 115 ? 7.172 4.895 17.641 1 95.88 115 ALA B C 1
ATOM 1776 O O . ALA B 1 115 ? 6.016 5.316 17.672 1 95.88 115 ALA B O 1
#

pLDDT: mean 98.21, std 1.09, range [88.5, 98.94]

Secondary structure (DSSP, 8-state):
--EEEEEESS-GGGS-TTHHHHHHHHHHHHHT--GGG-EEEEE-S-EEEETTB-SS-EEEEEEESS--SHHHHHHHHHHHHHHHHHHH---GGGEEEEEEEPPGGG-EETTEE--/-EEEEEEESS-GGGS-TTHHHHHHHHHHHHHT--GGG-EEEEE-S----BTTB-SS-EEEEEEESS--SHHHHHHHHHHHHHHHHHHH---GGGEEEEEEEPPGGGEEETTEE--

Solvent-accessible surface area (backbone atoms only — not comparable to full-atom values): 12100 Å² total; per-residue (Å²): 100,35,44,39,38,39,38,24,49,46,53,60,91,63,56,55,85,60,51,64,58,51,51,40,53,54,50,18,63,76,64,71,43,67,53,89,42,48,43,76,45,82,42,52,61,40,50,48,32,48,39,63,33,68,64,64,36,36,51,31,38,40,38,23,56,53,90,66,44,57,71,52,34,27,54,50,22,30,54,52,31,48,51,42,26,72,62,64,67,27,56,36,83,40,33,40,32,40,55,43,70,43,56,41,75,76,38,75,52,96,94,45,42,74,94,98,34,42,40,38,40,38,25,47,45,53,62,90,64,56,56,85,59,50,62,44,50,51,34,53,53,49,19,64,75,64,73,43,67,43,72,41,28,32,38,38,46,41,51,60,40,94,58,66,58,93,86,34,67,62,65,37,36,52,30,38,40,38,23,58,53,89,65,47,75,69,52,47,53,53,48,49,54,54,51,38,50,53,43,26,72,61,66,68,28,58,60,94,41,54,48,74,46,80,42,71,42,56,41,42,35,33,23,40,54,42,24,36,73,94